Protein AF-A0A0P9UEA9-F1 (afdb_monomer_lite)

pLDDT: mean 92.56, std 10.25, range [35.28, 98.75]

Sequence (268 aa):
LQTFPKKALEAALAGLTVANRLIPEGVNGHIEWTHLENRPFLRALQSAVLAYVRLRRHKDVVKLIDKMLAYNPNDNQGVRYLLGSEALRAGDKVRAQEVFNDYANDYPPYYYELALTHIISGEWISAATALRQGFCANGYIAETLCGNLLPQPLAIWHGCNFAEPDLADDYIKMYGDLWLRHADGLAFVHWLFNHSRVMVERAAVIECGEKLLWEQDVDARQRILNQRHTLLDSIDNRLSSEIIGKRKNRQGSEDYPWVLMQERVTLC

Radius of gyration: 21.41 Å; chains: 1; bounding box: 62×33×54 Å

Secondary structure (DSSP, 8-state):
---HHHHHHHHHHHHHHHHHTTS-TT--S---TTSGGGHHHHHHHHHHHHHHHHTT-HHHHHHHHHHHHHH-TT-TT-THHHHHHHHHHHT-HHHHHHHHHHHTTT-THHHHHHHHHHHHTT-HHHHHHHHHHHHHH-HHHHHHHTT-SSPPPPSS--SSGGGSHHHHHHHHHHHHHHHHT-HHHHHHHHHHHT-HHHHHHHHHHHHHHHHHHH---HHHHHHHHHHHHHHHHT--HHHHHHH---EE-TTS-EE-TTHHHHHHHTT-

Organism: NCBI:txid86176

InterPro domains:
  IPR011990 Tetratricopeptide-like helical domain superfamily [G3DSA:1.25.40.10] (6-146)
  IPR011990 Tetratricopeptide-like helical domain superfamily [SSF48452] (44-134)

Foldseek 3Di:
DDDPLNVLLVVLVVQLVVVVVVDDPPPQQAQEPVPVVSVSNLVSLVSNLVSCLVVLVLVVNLVSVVSSCSHYVVPPVPSLLVNLVSCVSVVNPVRSLVSLVVCCVPALVSLQVNLLSCVVVVNQLSSLLSLLLSCLLAVLLLVCLLPVVQDDDDLFANVDPNNGNVVSNVCCVSPVVSVVVPVVSSLSSNCSSPPPVSVVLNVLSRVLRNCLSPDDDPVVNVVSVVSNVVSSVPSDSPVSVVQWAWDQDPVRDTDTPSVVVVVVVVVD

Structure (mmCIF, N/CA/C/O backbone):
data_AF-A0A0P9UEA9-F1
#
_entry.id   AF-A0A0P9UEA9-F1
#
loop_
_atom_site.group_PDB
_atom_site.id
_atom_site.type_symbol
_atom_site.label_atom_id
_atom_site.label_alt_id
_atom_site.label_comp_id
_atom_site.label_asym_id
_atom_site.label_entity_id
_atom_site.label_seq_id
_atom_site.pdbx_PDB_ins_code
_atom_site.Cartn_x
_atom_site.Cartn_y
_atom_site.Cartn_z
_atom_site.occupancy
_atom_site.B_iso_or_equiv
_atom_site.auth_seq_id
_atom_site.auth_comp_id
_atom_site.auth_asym_id
_atom_site.auth_atom_id
_atom_site.pdbx_PDB_model_num
ATOM 1 N N . LEU A 1 1 ? -6.080 15.318 -31.067 1.00 46.81 1 LEU A N 1
ATOM 2 C CA . LEU A 1 1 ? -5.002 15.958 -30.274 1.00 46.81 1 LEU A CA 1
ATOM 3 C C . LEU A 1 1 ? -4.302 14.878 -29.443 1.00 46.81 1 LEU A C 1
ATOM 5 O O . LEU A 1 1 ? -4.963 14.233 -28.638 1.00 46.81 1 LEU A O 1
ATOM 9 N N . GLN A 1 2 ? -3.020 14.585 -29.694 1.00 52.81 2 GLN A N 1
ATOM 10 C CA . GLN A 1 2 ? -2.243 13.649 -28.859 1.00 52.81 2 GLN A CA 1
ATOM 11 C C . GLN A 1 2 ? -2.053 14.250 -27.457 1.00 52.81 2 GLN A C 1
ATOM 13 O O . GLN A 1 2 ? -1.603 15.386 -27.334 1.00 52.81 2 GLN A O 1
ATOM 18 N N . THR A 1 3 ? -2.384 13.492 -26.411 1.00 80.88 3 THR A N 1
ATOM 19 C CA . THR A 1 3 ? -2.146 13.880 -25.014 1.00 80.88 3 THR A CA 1
ATOM 20 C C . THR A 1 3 ? -0.657 13.731 -24.668 1.00 80.88 3 THR A C 1
ATOM 22 O O . THR A 1 3 ? 0.026 12.889 -25.255 1.00 80.88 3 THR A O 1
ATOM 25 N N . PHE A 1 4 ? -0.133 14.515 -23.713 1.00 89.88 4 PHE A N 1
ATOM 26 C CA . PHE A 1 4 ? 1.272 14.420 -23.272 1.00 89.88 4 PHE A CA 1
ATOM 27 C C . PHE A 1 4 ? 1.734 12.980 -22.944 1.00 89.88 4 PHE A C 1
ATOM 29 O O . PHE A 1 4 ? 2.822 12.611 -23.390 1.00 89.88 4 PHE A O 1
ATOM 36 N N . PRO A 1 5 ? 0.920 12.116 -22.293 1.00 93.00 5 PRO A N 1
ATOM 37 C CA . PRO A 1 5 ? 1.292 10.719 -22.056 1.00 93.00 5 PRO A CA 1
ATOM 38 C C . PRO A 1 5 ? 1.515 9.892 -23.329 1.00 93.00 5 PRO A C 1
ATOM 40 O O . PRO A 1 5 ? 2.382 9.025 -23.338 1.00 93.00 5 PRO A O 1
ATOM 43 N N . LYS A 1 6 ? 0.783 10.160 -24.423 1.00 95.06 6 LYS A N 1
ATOM 44 C CA . LYS A 1 6 ? 0.989 9.443 -25.696 1.00 95.06 6 LYS A CA 1
ATOM 45 C C . LYS A 1 6 ? 2.346 9.776 -26.309 1.00 95.06 6 LYS A C 1
ATOM 47 O O . LYS A 1 6 ? 3.063 8.867 -26.702 1.00 95.06 6 LYS A O 1
ATOM 52 N N . LYS A 1 7 ? 2.725 11.058 -26.316 1.00 94.88 7 LYS A N 1
ATOM 53 C CA . LYS A 1 7 ? 4.040 11.494 -26.815 1.00 94.88 7 LYS A CA 1
ATOM 54 C C . LYS A 1 7 ? 5.185 10.945 -25.964 1.00 94.88 7 LYS A C 1
ATOM 56 O O . LYS A 1 7 ? 6.186 10.494 -26.510 1.00 94.88 7 LYS A O 1
ATOM 61 N N . ALA A 1 8 ? 5.020 10.949 -24.639 1.00 95.25 8 ALA A N 1
ATOM 62 C CA . ALA A 1 8 ? 5.992 10.353 -23.724 1.00 95.25 8 ALA A CA 1
ATOM 63 C C . ALA A 1 8 ? 6.167 8.850 -23.994 1.00 95.25 8 ALA A C 1
ATOM 65 O O . ALA A 1 8 ? 7.296 8.368 -24.067 1.00 95.25 8 ALA A O 1
ATOM 66 N N . LEU A 1 9 ? 5.061 8.128 -24.213 1.00 97.00 9 LEU A N 1
ATOM 67 C CA . LEU A 1 9 ? 5.100 6.714 -24.571 1.00 97.00 9 LEU A CA 1
ATOM 68 C C . LEU A 1 9 ? 5.801 6.485 -25.917 1.00 97.00 9 LEU A C 1
ATOM 70 O O . LEU A 1 9 ? 6.672 5.627 -26.001 1.00 97.00 9 LEU A O 1
ATOM 74 N N . GLU A 1 10 ? 5.456 7.248 -26.955 1.00 96.50 10 GLU A N 1
ATOM 75 C CA . GLU A 1 10 ? 6.076 7.143 -28.285 1.00 96.50 10 GLU A CA 1
ATOM 76 C C . GLU A 1 10 ? 7.597 7.361 -28.217 1.00 96.50 10 GLU A C 1
ATOM 78 O O . GLU A 1 10 ? 8.358 6.547 -28.743 1.00 96.50 10 GLU A O 1
ATOM 83 N N . ALA A 1 11 ? 8.049 8.396 -27.502 1.00 95.88 11 ALA A N 1
ATOM 84 C CA . ALA A 1 11 ? 9.472 8.671 -27.307 1.00 95.88 11 ALA A CA 1
ATOM 85 C C . ALA A 1 11 ? 10.184 7.550 -26.528 1.00 95.88 11 ALA A C 1
ATOM 87 O O . ALA A 1 11 ? 11.258 7.099 -26.934 1.00 95.88 11 ALA A O 1
ATOM 88 N N . ALA A 1 12 ? 9.574 7.057 -25.443 1.00 96.50 12 ALA A N 1
ATOM 89 C CA . ALA A 1 12 ? 10.125 5.958 -24.655 1.00 96.50 12 ALA A CA 1
ATOM 90 C C . ALA A 1 12 ? 10.246 4.671 -25.489 1.00 96.50 12 ALA A C 1
ATOM 92 O O . ALA A 1 12 ? 11.298 4.033 -25.492 1.00 96.50 12 ALA A O 1
ATOM 93 N N . LEU A 1 13 ? 9.209 4.314 -26.255 1.00 96.19 13 LEU A N 1
ATOM 94 C C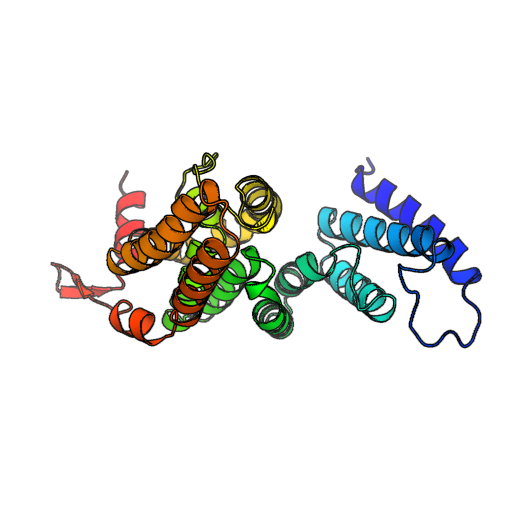A . LEU A 1 13 ? 9.215 3.133 -27.123 1.00 96.19 13 LEU A CA 1
ATOM 95 C C . LEU A 1 13 ? 10.229 3.251 -28.271 1.00 96.19 13 LEU A C 1
ATOM 97 O O . LEU A 1 13 ? 10.865 2.253 -28.618 1.00 96.19 13 LEU A O 1
ATOM 101 N N . ALA A 1 14 ? 10.429 4.446 -28.832 1.00 95.31 14 ALA A N 1
ATOM 102 C CA . ALA A 1 14 ? 11.471 4.683 -29.830 1.00 95.31 14 ALA A CA 1
ATOM 103 C C . ALA A 1 14 ? 12.874 4.442 -29.242 1.00 95.31 14 ALA A C 1
ATOM 105 O O . ALA A 1 14 ? 13.662 3.693 -29.823 1.00 95.31 14 ALA A O 1
ATOM 106 N N . GLY A 1 15 ? 13.155 4.987 -28.052 1.00 94.19 15 GLY A N 1
ATOM 107 C CA . GLY A 1 15 ? 14.414 4.748 -27.339 1.00 94.19 15 GLY A CA 1
ATOM 108 C C . GLY A 1 15 ? 14.630 3.271 -26.999 1.00 94.19 15 GLY A C 1
ATOM 109 O O . GLY A 1 15 ? 15.698 2.720 -27.261 1.00 94.19 15 GLY A O 1
ATOM 110 N N . LEU A 1 16 ? 13.587 2.593 -26.509 1.00 93.75 16 LEU A N 1
ATOM 111 C CA . LEU A 1 16 ? 13.623 1.155 -26.237 1.00 93.75 16 LEU A CA 1
ATOM 112 C C . LEU A 1 16 ? 13.862 0.332 -27.503 1.00 93.75 16 LEU A C 1
ATOM 114 O O . LEU A 1 16 ? 14.557 -0.675 -27.447 1.00 93.75 16 LEU A O 1
ATOM 118 N N . THR A 1 17 ? 13.317 0.739 -28.648 1.00 93.44 17 THR A N 1
ATOM 119 C CA . THR A 1 17 ? 13.545 0.043 -29.923 1.00 93.44 17 THR A CA 1
ATOM 120 C C . THR A 1 17 ? 15.016 0.084 -30.321 1.00 93.44 17 THR A C 1
ATOM 122 O O . THR A 1 17 ? 15.556 -0.935 -30.746 1.00 93.44 17 THR A O 1
ATOM 125 N N . VAL A 1 18 ? 15.678 1.233 -30.157 1.00 92.19 18 VAL A N 1
ATOM 126 C CA . VAL A 1 18 ? 17.120 1.361 -30.415 1.00 92.19 18 VAL A CA 1
ATOM 127 C C . VAL A 1 18 ? 17.916 0.534 -29.407 1.00 92.19 18 VAL A C 1
ATOM 129 O O . VAL A 1 18 ? 18.741 -0.278 -29.811 1.00 92.19 18 VAL A O 1
ATOM 132 N N . ALA A 1 19 ? 17.625 0.676 -28.114 1.00 89.75 19 ALA A N 1
ATOM 133 C CA . ALA A 1 19 ? 18.362 -0.006 -27.055 1.00 89.75 19 ALA A CA 1
ATOM 134 C C . ALA A 1 19 ? 18.212 -1.537 -27.099 1.00 89.75 19 ALA A C 1
ATOM 136 O O . ALA A 1 19 ? 19.197 -2.243 -26.921 1.00 89.75 19 ALA A O 1
ATOM 137 N N . ASN A 1 20 ? 17.023 -2.069 -27.412 1.00 87.12 20 ASN A N 1
ATOM 138 C CA . ASN A 1 20 ? 16.812 -3.518 -27.526 1.00 87.12 20 ASN A CA 1
ATOM 139 C C . ASN A 1 20 ? 17.670 -4.155 -28.635 1.00 87.12 20 ASN A C 1
ATOM 141 O O . ASN A 1 20 ? 18.010 -5.324 -28.520 1.00 87.12 20 ASN A O 1
ATOM 145 N N . ARG A 1 21 ? 18.043 -3.407 -29.687 1.00 88.25 21 ARG A N 1
ATOM 146 C CA . ARG A 1 21 ? 18.957 -3.898 -30.740 1.00 88.25 21 ARG A CA 1
ATOM 147 C C . ARG A 1 21 ? 20.404 -4.023 -30.265 1.00 88.25 21 ARG A C 1
ATOM 149 O O . ARG A 1 21 ? 21.198 -4.668 -30.935 1.00 88.25 21 ARG A O 1
ATOM 156 N N . LEU A 1 22 ? 20.742 -3.369 -29.156 1.00 85.81 22 LEU A N 1
ATOM 157 C CA . LEU A 1 22 ? 22.077 -3.387 -28.566 1.00 85.81 22 LEU A CA 1
ATOM 158 C C . LEU A 1 22 ? 22.226 -4.476 -27.499 1.00 85.81 22 LEU A C 1
ATOM 160 O O . LEU A 1 22 ? 23.342 -4.702 -27.048 1.00 85.81 22 LEU A O 1
ATOM 164 N N . ILE A 1 23 ? 21.135 -5.137 -27.090 1.00 81.94 23 ILE A N 1
ATOM 165 C CA . ILE A 1 23 ? 21.173 -6.247 -26.131 1.00 81.94 23 ILE A CA 1
ATOM 166 C C . ILE A 1 23 ? 21.680 -7.492 -26.878 1.00 81.94 23 ILE A C 1
ATOM 168 O O . ILE A 1 23 ? 20.977 -7.962 -27.776 1.00 81.94 23 ILE A O 1
ATOM 172 N N . PRO A 1 24 ? 22.869 -8.032 -26.547 1.00 77.12 24 PRO A N 1
ATOM 173 C CA . PRO A 1 24 ? 23.403 -9.209 -27.225 1.00 77.12 24 PRO A CA 1
ATOM 174 C C . PRO A 1 24 ? 22.521 -10.447 -27.034 1.00 77.12 24 PRO A C 1
ATOM 176 O O . PRO A 1 24 ? 21.887 -10.625 -25.989 1.00 77.12 24 PRO A O 1
ATOM 179 N N . GLU A 1 25 ? 22.533 -11.347 -28.018 1.00 68.56 25 GLU A N 1
ATOM 180 C CA . GLU A 1 25 ? 21.971 -12.688 -27.850 1.00 68.56 25 GLU A CA 1
ATOM 181 C C . GLU A 1 25 ? 22.713 -13.414 -26.712 1.00 68.56 25 GLU A C 1
ATOM 183 O O . GLU A 1 25 ? 23.942 -13.435 -26.675 1.00 68.56 25 GLU A O 1
ATOM 188 N N . GLY A 1 26 ? 21.972 -13.980 -25.754 1.00 63.88 26 GLY A N 1
ATOM 189 C CA . GLY A 1 26 ? 22.546 -14.705 -24.611 1.00 63.88 26 GLY A CA 1
ATOM 190 C C . GLY A 1 26 ? 22.705 -13.906 -23.311 1.00 63.88 26 GLY A C 1
ATOM 191 O O . GLY A 1 26 ? 23.196 -14.466 -22.331 1.00 63.88 26 GLY A O 1
ATOM 192 N N . VAL A 1 27 ? 22.263 -12.641 -23.238 1.00 66.62 27 VAL A N 1
ATOM 193 C CA . VAL A 1 27 ? 22.103 -11.965 -21.935 1.00 66.62 27 VAL A CA 1
ATOM 194 C C . VAL A 1 27 ? 21.031 -12.698 -21.127 1.00 66.62 27 VAL A C 1
ATOM 196 O O . VAL A 1 27 ? 19.845 -12.664 -21.466 1.00 66.62 27 VAL A O 1
ATOM 199 N N . ASN A 1 28 ? 21.455 -13.354 -20.045 1.00 63.38 28 ASN A N 1
ATOM 200 C CA . ASN A 1 28 ? 20.581 -14.040 -19.096 1.00 63.38 28 ASN A CA 1
ATOM 201 C C . ASN A 1 28 ? 19.770 -13.027 -18.295 1.00 63.38 28 ASN A C 1
ATOM 203 O O . ASN A 1 28 ? 20.130 -12.726 -17.166 1.00 63.38 28 ASN A O 1
ATOM 207 N N . GLY A 1 29 ? 18.703 -12.493 -18.889 1.00 68.88 29 GLY A N 1
ATOM 208 C CA . GLY A 1 29 ? 17.567 -11.869 -18.208 1.00 68.88 29 GLY A CA 1
ATOM 209 C C . GLY A 1 29 ? 17.831 -10.652 -17.319 1.00 68.88 29 GLY A C 1
ATOM 210 O O . GLY A 1 29 ? 16.858 -9.994 -16.994 1.00 68.88 29 GLY A O 1
ATOM 211 N N . HIS A 1 30 ? 19.077 -10.320 -16.972 1.00 86.00 30 HIS A N 1
ATOM 212 C CA . HIS A 1 30 ? 19.469 -9.317 -15.993 1.00 86.00 30 HIS A CA 1
ATOM 213 C C . HIS A 1 30 ? 20.175 -8.152 -16.681 1.00 86.00 30 HIS A C 1
ATOM 215 O O . HIS A 1 30 ? 21.172 -8.311 -17.384 1.00 86.00 30 HIS A O 1
ATOM 221 N N . ILE A 1 31 ? 19.637 -6.962 -16.460 1.00 90.19 31 ILE A N 1
ATOM 222 C CA . ILE A 1 31 ? 20.182 -5.676 -16.877 1.00 90.19 31 ILE A CA 1
ATOM 223 C C . ILE A 1 31 ? 20.149 -4.817 -15.615 1.00 90.19 31 ILE A C 1
ATOM 225 O O . ILE A 1 31 ? 19.185 -4.103 -15.345 1.00 90.19 31 ILE A O 1
ATOM 229 N N . GLU A 1 32 ? 21.180 -4.970 -14.787 1.00 89.25 32 GLU A N 1
ATOM 230 C CA . GLU A 1 32 ? 21.212 -4.378 -13.451 1.00 89.25 32 GLU A CA 1
ATOM 231 C C . GLU A 1 32 ? 21.458 -2.869 -13.491 1.00 89.25 32 GLU A C 1
ATOM 233 O O . GLU A 1 32 ? 22.268 -2.368 -14.276 1.00 89.25 32 GLU A O 1
ATOM 238 N N . TRP A 1 33 ? 20.815 -2.151 -12.573 1.00 93.81 33 TRP A N 1
ATOM 239 C CA . TRP A 1 33 ? 20.931 -0.699 -12.415 1.00 93.81 33 TRP A CA 1
ATOM 240 C C . TRP A 1 33 ? 22.330 -0.189 -12.026 1.00 93.81 33 TRP A C 1
ATOM 242 O O . TRP A 1 33 ? 22.685 0.972 -12.277 1.00 93.81 33 TRP A O 1
ATOM 252 N N . THR A 1 34 ? 23.109 -1.040 -11.360 1.00 92.94 34 THR A N 1
ATOM 253 C CA . THR A 1 34 ? 24.464 -0.754 -10.865 1.00 92.94 34 THR A CA 1
ATOM 254 C C . THR A 1 34 ? 25.415 -0.380 -12.001 1.00 92.94 34 THR A C 1
ATOM 256 O O . THR A 1 34 ? 26.241 0.518 -11.836 1.00 92.94 34 THR A O 1
ATOM 259 N N . HIS A 1 35 ? 25.231 -0.976 -13.180 1.00 91.75 35 HIS A N 1
ATOM 260 C CA . HIS A 1 35 ? 25.971 -0.648 -14.391 1.00 91.75 35 HIS A CA 1
ATOM 261 C C . HIS A 1 35 ? 25.422 0.643 -15.010 1.00 91.75 35 HIS A C 1
ATOM 263 O O . HIS A 1 35 ? 24.281 0.697 -15.470 1.00 91.75 35 HIS A O 1
ATOM 269 N N . LEU A 1 36 ? 26.237 1.702 -15.035 1.00 93.25 36 LEU A N 1
ATOM 270 C CA . LEU A 1 36 ? 25.808 3.035 -15.482 1.00 93.25 36 LEU A CA 1
ATOM 271 C C . LEU A 1 36 ? 25.226 3.034 -16.904 1.00 93.25 36 LEU A C 1
ATOM 273 O O . LEU A 1 36 ? 24.209 3.686 -17.141 1.00 93.25 36 LEU A O 1
ATOM 277 N N . GLU A 1 37 ? 25.805 2.234 -17.800 1.00 90.94 37 GLU A N 1
ATOM 278 C CA . GLU A 1 37 ? 25.379 2.105 -19.200 1.00 90.94 37 GLU A CA 1
ATOM 279 C C . GLU A 1 37 ? 23.979 1.490 -19.365 1.00 90.94 37 GLU A C 1
ATOM 281 O O . GLU A 1 37 ? 23.306 1.719 -20.369 1.00 90.94 37 GLU A O 1
ATOM 286 N N . ASN A 1 38 ? 23.482 0.768 -18.355 1.00 92.12 38 ASN A N 1
ATOM 287 C CA . ASN A 1 38 ? 22.140 0.183 -18.374 1.00 92.12 38 ASN A CA 1
ATOM 288 C C . ASN A 1 38 ? 21.050 1.204 -18.025 1.00 92.12 38 ASN A C 1
ATOM 290 O O . ASN A 1 38 ? 19.877 1.030 -18.375 1.00 92.12 38 ASN A O 1
ATOM 294 N N . ARG A 1 39 ? 21.407 2.283 -17.318 1.00 93.69 39 ARG A N 1
ATOM 295 C CA . ARG A 1 39 ? 20.434 3.231 -16.759 1.00 93.69 39 ARG A CA 1
ATOM 296 C C . ARG A 1 39 ? 19.570 3.914 -17.819 1.00 93.69 39 ARG A C 1
ATOM 298 O O . ARG A 1 39 ? 18.370 4.020 -17.564 1.00 93.69 39 ARG A O 1
ATOM 305 N N . PRO A 1 40 ? 20.081 4.345 -18.992 1.00 94.25 40 PRO A N 1
ATOM 306 C CA . PRO A 1 40 ? 19.235 4.913 -20.040 1.00 94.25 40 PRO A CA 1
ATOM 307 C C . PRO A 1 40 ? 18.129 3.954 -20.500 1.00 94.25 40 PRO A C 1
ATOM 309 O O . PRO A 1 40 ? 16.971 4.358 -20.611 1.00 94.25 40 PRO A O 1
ATOM 312 N N . PHE A 1 41 ? 18.456 2.673 -20.696 1.00 94.12 41 PHE A N 1
ATOM 313 C CA . PHE A 1 41 ? 17.482 1.651 -21.084 1.00 94.12 41 PHE A CA 1
ATOM 314 C C . PHE A 1 41 ? 16.426 1.431 -19.996 1.00 94.12 41 PHE A C 1
ATOM 316 O O . PHE A 1 41 ? 15.225 1.507 -20.264 1.00 94.12 41 PHE A O 1
ATOM 323 N N . LEU A 1 42 ? 16.864 1.232 -18.750 1.00 94.75 42 LEU A N 1
ATOM 324 C CA . LEU A 1 42 ? 15.961 1.034 -17.620 1.00 94.75 42 LEU A CA 1
ATOM 325 C C . LEU A 1 42 ? 15.059 2.261 -17.397 1.00 94.75 42 LEU A C 1
ATOM 327 O O . LEU A 1 42 ? 13.867 2.112 -17.127 1.00 94.75 42 LEU A O 1
ATOM 331 N N . ARG A 1 43 ? 15.583 3.483 -17.545 1.00 95.81 43 ARG A N 1
ATOM 332 C CA . ARG A 1 43 ? 14.797 4.728 -17.459 1.00 95.81 43 ARG A CA 1
ATOM 333 C C . ARG A 1 43 ? 13.784 4.855 -18.592 1.00 95.81 43 ARG A C 1
ATOM 335 O O . ARG A 1 43 ? 12.683 5.351 -18.353 1.00 95.81 43 ARG A O 1
ATOM 342 N N . ALA A 1 44 ? 14.112 4.389 -19.795 1.00 95.81 44 ALA A N 1
ATOM 343 C CA . ALA A 1 44 ? 13.158 4.338 -20.897 1.00 95.81 44 ALA A CA 1
ATOM 344 C C . ALA A 1 44 ? 12.022 3.335 -20.611 1.00 95.81 44 ALA A C 1
ATOM 346 O O . ALA A 1 44 ? 10.861 3.657 -20.863 1.00 95.81 44 ALA A O 1
ATOM 347 N N . LEU A 1 45 ? 12.321 2.177 -19.997 1.00 96.06 45 LEU A N 1
ATOM 348 C CA . LEU A 1 45 ? 11.296 1.234 -19.522 1.00 96.06 45 LEU A CA 1
ATOM 349 C C . LEU A 1 45 ? 10.387 1.889 -18.477 1.00 96.06 45 LEU A C 1
ATOM 351 O O . LEU A 1 45 ? 9.169 1.888 -18.647 1.00 96.06 45 LEU A O 1
ATOM 355 N N . GLN A 1 46 ? 10.968 2.521 -17.454 1.00 97.06 46 GLN A N 1
ATOM 356 C CA . GLN A 1 46 ? 10.215 3.240 -16.420 1.00 97.06 46 GLN A CA 1
ATOM 357 C C . GLN A 1 46 ? 9.327 4.339 -17.023 1.00 97.06 46 GLN A C 1
ATOM 359 O O . GLN A 1 46 ? 8.162 4.476 -16.659 1.00 97.06 46 GLN A O 1
ATOM 364 N N . SER A 1 47 ? 9.848 5.105 -17.985 1.00 96.88 47 SER A N 1
ATOM 365 C CA . SER A 1 47 ? 9.089 6.162 -18.664 1.00 96.88 47 SER A CA 1
ATOM 366 C C . SER A 1 47 ? 7.886 5.595 -19.421 1.00 96.88 47 SER A C 1
ATOM 368 O O . SER A 1 47 ? 6.794 6.160 -19.356 1.00 96.88 47 SER A O 1
ATOM 370 N N . ALA A 1 48 ? 8.055 4.450 -20.091 1.00 97.75 48 ALA A N 1
ATOM 371 C CA . ALA A 1 48 ? 6.956 3.747 -20.743 1.00 97.75 48 ALA A CA 1
ATOM 372 C C . ALA A 1 48 ? 5.933 3.203 -19.726 1.00 97.75 48 ALA A C 1
ATOM 374 O O . ALA A 1 48 ? 4.736 3.368 -19.954 1.00 97.75 48 ALA A O 1
ATOM 375 N N . VAL A 1 49 ? 6.374 2.639 -18.591 1.00 97.69 49 VAL A N 1
ATOM 376 C CA . VAL A 1 49 ? 5.496 2.213 -17.480 1.00 97.69 49 VAL A CA 1
ATOM 377 C C . VAL A 1 49 ? 4.619 3.378 -17.019 1.00 97.69 49 VAL A C 1
ATOM 379 O O . VAL A 1 49 ? 3.394 3.282 -17.065 1.00 97.69 49 VAL A O 1
ATOM 382 N N . LEU A 1 50 ? 5.225 4.512 -16.657 1.00 95.94 50 LEU A N 1
ATOM 383 C CA . LEU A 1 50 ? 4.496 5.687 -16.171 1.00 95.94 50 LEU A CA 1
ATOM 384 C C . LEU A 1 50 ? 3.532 6.247 -17.227 1.00 95.94 50 LEU A C 1
ATOM 386 O O . LEU A 1 50 ? 2.409 6.643 -16.904 1.00 95.94 50 LEU A O 1
ATOM 390 N N . ALA A 1 51 ? 3.933 6.253 -18.500 1.00 96.69 51 ALA A N 1
ATOM 391 C CA . ALA A 1 51 ? 3.058 6.678 -19.584 1.00 96.69 51 ALA A CA 1
ATOM 392 C C . ALA A 1 51 ? 1.859 5.729 -19.759 1.00 96.69 51 ALA A C 1
ATOM 394 O O . ALA A 1 51 ? 0.730 6.198 -19.921 1.00 96.69 51 ALA A O 1
ATOM 395 N N . TYR A 1 52 ? 2.067 4.412 -19.666 1.00 97.31 52 TYR A N 1
ATOM 396 C CA . TYR A 1 52 ? 0.985 3.429 -19.709 1.00 97.31 52 TYR A CA 1
ATOM 397 C C . TYR A 1 52 ? 0.018 3.557 -18.527 1.00 97.31 52 TYR A C 1
ATOM 399 O O . TYR A 1 52 ? -1.195 3.507 -18.754 1.00 97.31 52 TYR A O 1
ATOM 407 N N . VAL A 1 53 ? 0.522 3.814 -17.313 1.00 94.81 53 VAL A N 1
ATOM 408 C CA . VAL A 1 53 ? -0.301 4.103 -16.121 1.00 94.81 53 VAL A CA 1
ATOM 409 C C . VAL A 1 53 ? -1.223 5.292 -16.393 1.00 94.81 53 VAL A C 1
ATOM 411 O O . VAL A 1 53 ? -2.442 5.197 -16.246 1.00 94.81 53 VAL A O 1
ATOM 414 N N . ARG A 1 54 ? -0.673 6.408 -16.893 1.00 93.31 54 ARG A N 1
ATOM 415 C CA . ARG A 1 54 ? -1.456 7.616 -17.220 1.00 93.31 54 ARG A CA 1
ATOM 416 C C . ARG A 1 54 ? -2.462 7.397 -18.352 1.00 93.31 54 ARG A C 1
ATOM 418 O O . ARG A 1 54 ? -3.485 8.076 -18.396 1.00 93.31 54 ARG A O 1
ATOM 425 N N . LEU A 1 55 ? -2.188 6.455 -19.253 1.00 94.94 55 LEU A N 1
ATOM 426 C CA . LEU A 1 55 ? -3.096 6.041 -20.325 1.00 94.94 55 LEU A CA 1
ATOM 427 C C . LEU A 1 55 ? -4.097 4.957 -19.893 1.00 94.94 55 LEU A C 1
ATOM 429 O O . LEU A 1 55 ? -4.892 4.529 -20.729 1.00 94.94 55 LEU A O 1
ATOM 433 N N . ARG A 1 56 ? -4.072 4.518 -18.624 1.00 94.12 56 ARG A N 1
ATOM 434 C CA . ARG A 1 56 ? -4.921 3.447 -18.070 1.00 94.12 56 ARG A CA 1
ATOM 435 C C . ARG A 1 56 ? -4.816 2.126 -18.842 1.00 94.12 56 ARG A C 1
ATOM 437 O O . ARG A 1 56 ? -5.771 1.359 -18.944 1.00 94.12 56 ARG A O 1
ATOM 444 N N . ARG A 1 57 ? -3.636 1.842 -19.401 1.00 96.94 57 ARG A N 1
ATOM 445 C CA . ARG A 1 57 ? -3.337 0.586 -20.107 1.00 96.94 57 ARG A CA 1
ATOM 446 C C . ARG A 1 57 ? -2.810 -0.466 -19.127 1.00 96.94 57 ARG A C 1
ATOM 448 O O . ARG A 1 57 ? -1.703 -0.967 -19.278 1.00 96.94 57 ARG A O 1
ATOM 455 N N . HIS A 1 58 ? -3.615 -0.791 -18.118 1.00 96.31 58 HIS A N 1
ATOM 456 C CA . HIS A 1 58 ? -3.206 -1.548 -16.925 1.00 96.31 58 HIS A CA 1
ATOM 457 C C . HIS A 1 58 ? -2.532 -2.898 -17.233 1.00 96.31 58 HIS A C 1
ATOM 459 O O . HIS A 1 58 ? -1.472 -3.206 -16.698 1.00 96.31 58 HIS A O 1
ATOM 465 N N . LYS A 1 59 ? -3.073 -3.676 -18.183 1.00 97.88 59 LYS A N 1
ATOM 466 C CA . LYS A 1 59 ? -2.467 -4.955 -18.608 1.00 97.88 59 LYS A CA 1
ATOM 467 C C . LYS A 1 59 ? -1.069 -4.784 -19.217 1.00 97.88 59 LYS A C 1
ATOM 469 O O . LYS A 1 59 ? -0.194 -5.616 -18.991 1.00 97.88 59 LYS A O 1
ATOM 474 N N . ASP A 1 60 ? -0.857 -3.709 -19.977 1.00 97.75 60 ASP A N 1
ATOM 475 C CA . ASP A 1 60 ? 0.453 -3.400 -20.556 1.00 97.75 60 ASP A CA 1
ATOM 476 C C . ASP A 1 60 ? 1.438 -2.927 -19.482 1.00 97.75 60 ASP A C 1
ATOM 478 O O . ASP A 1 60 ? 2.618 -3.271 -19.553 1.00 97.75 60 ASP A O 1
ATOM 482 N N . VAL A 1 61 ? 0.953 -2.188 -18.473 1.00 97.81 61 VAL A N 1
ATOM 483 C CA . VAL A 1 61 ? 1.756 -1.780 -17.312 1.00 97.81 61 VAL A CA 1
ATOM 484 C C . VAL A 1 61 ? 2.295 -3.003 -16.581 1.00 97.81 61 VAL A C 1
ATOM 486 O O . VAL A 1 61 ? 3.509 -3.124 -16.451 1.00 97.81 61 VAL A O 1
ATOM 489 N N . VAL A 1 62 ? 1.420 -3.928 -16.173 1.00 98.19 62 VAL A N 1
ATOM 490 C CA . VAL A 1 62 ? 1.805 -5.150 -15.443 1.00 98.19 62 VAL A CA 1
ATOM 491 C C . VAL A 1 62 ? 2.864 -5.932 -16.221 1.00 98.19 62 VAL A C 1
ATOM 493 O O . VAL A 1 62 ? 3.940 -6.207 -15.699 1.00 98.19 62 VAL A O 1
ATOM 496 N N . LYS A 1 63 ? 2.619 -6.191 -17.514 1.00 96.94 63 LYS A N 1
ATOM 497 C CA . LYS A 1 63 ? 3.572 -6.908 -18.374 1.00 96.94 63 LYS A CA 1
ATOM 498 C C . LYS A 1 63 ? 4.935 -6.212 -18.456 1.00 96.94 63 LYS A C 1
ATOM 500 O O . LYS A 1 63 ? 5.969 -6.878 -18.521 1.00 96.94 63 LYS A O 1
ATOM 505 N N . LEU A 1 64 ? 4.951 -4.880 -18.522 1.00 96.50 64 LEU A N 1
ATOM 506 C CA . LEU A 1 64 ? 6.193 -4.123 -18.638 1.00 96.50 64 LEU A CA 1
ATOM 507 C C . LEU A 1 64 ? 6.951 -4.050 -17.307 1.00 96.50 64 LEU A C 1
ATOM 509 O O . LEU A 1 64 ? 8.176 -4.153 -17.325 1.00 96.50 64 LEU A O 1
ATOM 513 N N . ILE A 1 65 ? 6.241 -3.924 -16.181 1.00 97.56 65 ILE A N 1
ATOM 514 C CA . ILE A 1 65 ? 6.831 -4.002 -14.840 1.00 97.56 65 ILE A CA 1
ATOM 515 C C . ILE A 1 65 ? 7.475 -5.375 -14.637 1.00 97.56 65 ILE A C 1
ATOM 517 O O . ILE A 1 65 ? 8.631 -5.428 -14.239 1.00 97.56 65 ILE A O 1
ATOM 521 N N . ASP A 1 66 ? 6.806 -6.467 -15.009 1.00 95.19 66 ASP A N 1
ATOM 522 C CA . ASP A 1 66 ? 7.367 -7.822 -14.896 1.00 95.19 66 ASP A CA 1
ATOM 523 C C . ASP A 1 66 ? 8.674 -7.978 -15.652 1.00 95.19 66 ASP A C 1
ATOM 525 O O . ASP A 1 66 ? 9.667 -8.478 -15.125 1.00 95.19 66 ASP A O 1
ATOM 529 N N . LYS A 1 67 ? 8.690 -7.492 -16.896 1.00 92.81 67 LYS A N 1
ATOM 530 C CA . LYS A 1 67 ? 9.898 -7.491 -17.716 1.00 92.81 67 LYS A CA 1
ATOM 531 C C . LYS A 1 67 ? 11.013 -6.688 -17.044 1.00 92.81 67 LYS A C 1
ATOM 533 O O . LYS A 1 67 ? 12.171 -7.089 -17.066 1.00 92.81 67 LYS A O 1
ATOM 538 N N . MET A 1 68 ? 10.663 -5.546 -16.465 1.00 94.19 68 MET A N 1
ATOM 539 C CA . MET A 1 68 ? 11.605 -4.656 -15.805 1.00 94.19 68 MET A CA 1
ATOM 540 C C . MET A 1 68 ? 12.146 -5.241 -14.492 1.00 94.19 68 MET A C 1
ATOM 542 O O . MET A 1 68 ? 13.336 -5.092 -14.232 1.00 94.19 68 MET A O 1
ATOM 546 N N . LEU A 1 69 ? 11.324 -5.953 -13.717 1.00 94.25 69 LEU A N 1
ATOM 547 C CA . LEU A 1 69 ? 11.737 -6.662 -12.502 1.00 94.25 69 LEU A CA 1
ATOM 548 C C . LEU A 1 69 ? 12.576 -7.907 -12.813 1.00 94.25 69 LEU A C 1
ATOM 550 O O . LEU A 1 69 ? 13.489 -8.215 -12.056 1.00 94.25 69 LEU A O 1
ATOM 554 N N . ALA A 1 70 ? 12.337 -8.583 -13.941 1.00 92.62 70 ALA A N 1
ATOM 555 C CA . ALA A 1 70 ? 13.232 -9.638 -14.417 1.00 92.62 70 ALA A CA 1
ATOM 556 C C . ALA A 1 70 ? 14.630 -9.074 -14.738 1.00 92.62 70 ALA A C 1
ATOM 558 O O . ALA A 1 70 ? 15.636 -9.624 -14.291 1.00 92.62 70 ALA A O 1
ATOM 559 N N . TYR A 1 71 ? 14.685 -7.927 -15.430 1.00 92.19 71 TYR A N 1
ATOM 560 C CA . TYR A 1 71 ? 15.936 -7.222 -15.720 1.00 92.19 71 TYR A CA 1
ATOM 561 C C . TYR A 1 71 ? 16.642 -6.701 -14.471 1.00 92.19 71 TYR A C 1
ATOM 563 O O . TYR A 1 71 ? 17.844 -6.907 -14.319 1.00 92.19 71 TYR A O 1
ATOM 571 N N . ASN A 1 72 ? 15.918 -6.028 -13.584 1.00 93.62 72 ASN A N 1
ATOM 572 C CA . ASN A 1 72 ? 16.479 -5.395 -12.401 1.00 93.62 72 ASN A CA 1
ATOM 573 C C . ASN A 1 72 ? 15.687 -5.799 -11.145 1.00 93.62 72 ASN A C 1
ATOM 575 O O . ASN A 1 72 ? 14.856 -5.017 -10.674 1.00 93.62 72 ASN A O 1
ATOM 579 N N . PRO A 1 73 ? 15.949 -6.992 -10.572 1.00 92.88 73 PRO A N 1
ATOM 580 C CA . PRO A 1 73 ? 15.200 -7.505 -9.422 1.00 92.88 73 PRO A CA 1
ATOM 581 C C . PRO A 1 73 ? 15.269 -6.619 -8.175 1.00 92.88 73 PRO A C 1
ATOM 583 O O . PRO A 1 73 ? 14.336 -6.623 -7.378 1.00 92.88 73 PRO A O 1
ATOM 586 N N . ASN A 1 74 ? 16.335 -5.825 -8.025 1.00 93.12 74 ASN A N 1
ATOM 587 C CA . ASN A 1 74 ? 16.491 -4.861 -6.928 1.00 93.12 74 ASN A CA 1
ATOM 588 C C . ASN A 1 74 ? 15.573 -3.635 -7.055 1.00 93.12 74 ASN A C 1
ATOM 590 O O . ASN A 1 74 ? 15.515 -2.829 -6.132 1.00 93.12 74 ASN A O 1
ATOM 594 N N . ASP A 1 75 ? 14.890 -3.471 -8.192 1.00 94.44 75 ASP A N 1
ATOM 595 C CA . ASP A 1 75 ? 13.924 -2.408 -8.467 1.00 94.44 75 ASP A CA 1
ATOM 596 C C . ASP A 1 75 ? 14.356 -1.011 -7.989 1.00 94.44 75 ASP A C 1
ATOM 598 O O . ASP A 1 75 ? 13.627 -0.279 -7.324 1.00 94.44 75 ASP A O 1
ATOM 602 N N . ASN A 1 76 ? 15.558 -0.590 -8.378 1.00 95.12 76 ASN A N 1
ATOM 603 C CA . ASN A 1 76 ? 16.097 0.730 -8.021 1.00 95.12 76 ASN A CA 1
ATOM 604 C C . ASN A 1 76 ? 15.254 1.915 -8.532 1.00 95.12 76 ASN A C 1
ATOM 606 O O . ASN A 1 76 ? 15.583 3.072 -8.280 1.00 95.12 76 ASN A O 1
ATOM 610 N N . GLN A 1 77 ? 14.212 1.638 -9.309 1.00 94.00 77 GLN A N 1
ATOM 611 C CA . GLN A 1 77 ? 13.325 2.613 -9.928 1.00 94.00 77 GLN A CA 1
ATOM 612 C C . GLN A 1 77 ? 11.936 2.617 -9.281 1.00 94.00 77 GLN A C 1
ATOM 614 O O . GLN A 1 77 ? 11.130 3.483 -9.622 1.00 94.00 77 GLN A O 1
ATOM 619 N N . GLY A 1 78 ? 11.674 1.687 -8.357 1.00 93.75 78 GLY A N 1
ATOM 620 C CA . GLY A 1 78 ? 10.459 1.613 -7.554 1.00 93.75 78 GLY A CA 1
ATOM 621 C C . GLY A 1 78 ? 9.202 1.250 -8.340 1.00 93.75 78 GLY A C 1
ATOM 622 O O . GLY A 1 78 ? 8.110 1.654 -7.944 1.00 93.75 78 GLY A O 1
ATOM 623 N N . VAL A 1 79 ? 9.310 0.539 -9.470 1.00 95.81 79 VAL A N 1
ATOM 624 C CA . VAL A 1 79 ? 8.122 0.178 -10.267 1.00 95.81 79 VAL A CA 1
ATOM 625 C C . VAL A 1 79 ? 7.250 -0.884 -9.593 1.00 95.81 79 VAL A C 1
ATOM 627 O O . VAL A 1 79 ? 6.065 -0.989 -9.906 1.00 95.81 79 VAL A O 1
ATOM 630 N N . ARG A 1 80 ? 7.787 -1.628 -8.624 1.00 95.50 80 ARG A N 1
ATOM 631 C CA . ARG A 1 80 ? 7.062 -2.623 -7.826 1.00 95.50 80 ARG A CA 1
ATOM 632 C C . ARG A 1 80 ? 5.920 -2.016 -7.017 1.00 95.50 80 ARG A C 1
ATOM 634 O O . ARG A 1 80 ? 4.901 -2.677 -6.839 1.00 95.50 80 ARG A O 1
ATOM 641 N N . TYR A 1 81 ? 6.037 -0.750 -6.616 1.00 94.62 81 TYR A N 1
ATOM 642 C CA . TYR A 1 81 ? 4.984 -0.009 -5.906 1.00 94.62 81 TYR A CA 1
ATOM 643 C C . TYR A 1 81 ? 3.819 0.436 -6.804 1.00 94.62 81 TYR A C 1
ATOM 645 O O . TYR A 1 81 ? 2.843 1.002 -6.326 1.00 94.62 81 TYR A O 1
ATOM 653 N N . LEU A 1 82 ? 3.897 0.164 -8.110 1.00 95.62 82 LEU A N 1
ATOM 654 C CA . LEU A 1 82 ? 2.780 0.322 -9.044 1.00 95.62 82 LEU A CA 1
ATOM 655 C C . LEU A 1 82 ? 2.123 -1.023 -9.384 1.00 95.62 82 LEU A C 1
ATOM 657 O O . LEU A 1 82 ? 0.994 -1.051 -9.868 1.00 95.62 82 LEU A O 1
ATOM 661 N N . LEU A 1 83 ? 2.824 -2.143 -9.175 1.00 97.25 83 LEU A N 1
ATOM 662 C CA . LEU A 1 83 ? 2.430 -3.4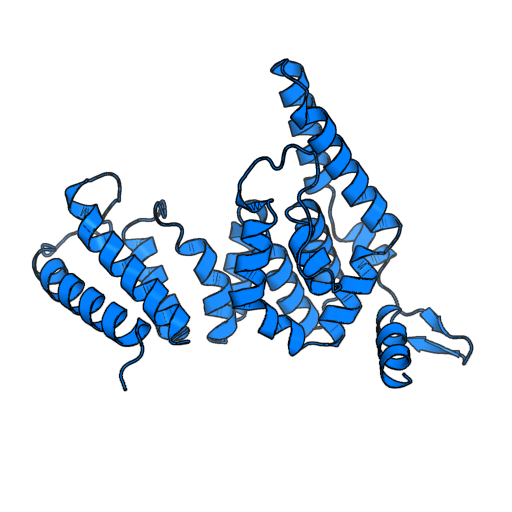48 -9.702 1.00 97.25 83 LEU A CA 1
ATOM 663 C C . LEU A 1 83 ? 1.097 -3.941 -9.138 1.00 97.25 83 LEU A C 1
ATOM 665 O O . LEU A 1 83 ? 0.251 -4.387 -9.910 1.00 97.25 83 LEU A O 1
ATOM 669 N N . GLY A 1 84 ? 0.908 -3.865 -7.819 1.00 96.19 84 GLY A N 1
ATOM 670 C CA . GLY A 1 84 ? -0.270 -4.424 -7.155 1.00 96.19 84 GLY A CA 1
ATOM 671 C C . GLY A 1 84 ? -1.532 -3.687 -7.585 1.00 96.19 84 GLY A C 1
ATOM 672 O O . GLY A 1 84 ? -2.497 -4.295 -8.051 1.00 96.19 84 GLY A O 1
ATOM 673 N N . SER A 1 85 ? -1.475 -2.359 -7.556 1.00 95.06 85 SER A N 1
ATOM 674 C CA . SER A 1 85 ? -2.593 -1.511 -7.948 1.00 95.06 85 SER A CA 1
ATOM 675 C C . SER A 1 85 ? -2.938 -1.633 -9.435 1.00 95.06 85 SER A C 1
ATOM 677 O O . SER A 1 85 ? -4.107 -1.628 -9.830 1.00 95.06 85 SER A O 1
ATOM 679 N N . GLU A 1 86 ? -1.931 -1.769 -10.300 1.00 96.69 86 GLU A N 1
ATOM 680 C CA . GLU A 1 86 ? -2.136 -1.976 -11.736 1.00 96.69 86 GLU A CA 1
ATOM 681 C C . GLU A 1 86 ? -2.652 -3.385 -12.050 1.00 96.69 86 GLU A C 1
ATOM 683 O O . GLU A 1 86 ? -3.514 -3.525 -12.919 1.00 96.69 86 GLU A O 1
ATOM 688 N N . ALA A 1 87 ? -2.218 -4.413 -11.314 1.00 97.12 87 ALA A N 1
ATOM 689 C CA . ALA A 1 87 ? -2.769 -5.765 -11.404 1.00 97.12 87 ALA A CA 1
ATOM 690 C C . ALA A 1 87 ? -4.249 -5.791 -10.994 1.00 97.12 87 ALA A C 1
ATOM 692 O O . ALA A 1 87 ? -5.085 -6.311 -11.743 1.00 97.12 87 ALA A O 1
ATOM 693 N N . LEU A 1 88 ? -4.602 -5.123 -9.888 1.00 94.38 88 LEU A N 1
ATOM 694 C CA . LEU A 1 88 ? -5.987 -4.998 -9.435 1.00 94.38 88 LEU A CA 1
ATOM 695 C C . LEU A 1 88 ? -6.858 -4.340 -10.515 1.00 94.38 88 LEU A C 1
ATOM 697 O O . LEU A 1 88 ? -7.918 -4.861 -10.871 1.00 94.38 88 LEU A O 1
ATOM 701 N N . ARG A 1 89 ? -6.386 -3.235 -11.107 1.00 93.25 89 ARG A N 1
ATOM 702 C CA . ARG A 1 89 ? -7.089 -2.527 -12.194 1.00 93.25 89 ARG A CA 1
ATOM 703 C C . ARG A 1 89 ? -7.106 -3.273 -13.526 1.00 93.25 89 ARG A C 1
ATOM 705 O O . ARG A 1 89 ? -7.998 -3.041 -14.342 1.00 93.25 89 ARG A O 1
ATOM 712 N N . ALA A 1 90 ? -6.157 -4.175 -13.754 1.00 95.44 90 ALA A N 1
ATOM 713 C CA . ALA A 1 90 ? -6.176 -5.103 -14.879 1.00 95.44 90 ALA A CA 1
ATOM 714 C C . ALA A 1 90 ? -7.190 -6.251 -14.691 1.00 95.44 90 ALA A C 1
ATOM 716 O O . ALA A 1 90 ? -7.462 -6.974 -15.656 1.00 95.44 90 ALA A O 1
ATOM 717 N N . GLY A 1 91 ? -7.765 -6.387 -13.488 1.00 93.69 91 GLY A N 1
ATOM 718 C CA . GLY A 1 91 ? -8.711 -7.434 -13.103 1.00 93.69 91 GLY A CA 1
ATOM 719 C C . GLY A 1 91 ? -8.054 -8.687 -12.518 1.00 93.69 91 GLY A C 1
ATOM 720 O O . GLY A 1 91 ? -8.759 -9.650 -12.222 1.00 93.69 91 GLY A O 1
ATOM 721 N N . ASP A 1 92 ? -6.732 -8.686 -12.338 1.00 95.50 92 ASP A N 1
ATOM 722 C CA . ASP A 1 92 ? -5.974 -9.808 -11.785 1.00 95.50 92 ASP A CA 1
ATOM 723 C C . ASP A 1 92 ? -5.884 -9.687 -10.259 1.00 95.50 92 ASP A C 1
ATOM 725 O O . ASP A 1 92 ? -4.892 -9.231 -9.687 1.00 95.50 92 ASP A O 1
ATOM 729 N N . LYS A 1 93 ? -6.992 -10.033 -9.596 1.00 93.81 93 LYS A N 1
ATOM 730 C CA . LYS A 1 93 ? -7.143 -9.877 -8.143 1.00 93.81 93 LYS A CA 1
ATOM 731 C C . LYS A 1 93 ? -6.175 -10.750 -7.348 1.00 93.81 93 LYS A C 1
ATOM 733 O O . LYS A 1 93 ? -5.678 -10.295 -6.326 1.00 93.81 93 LYS A O 1
ATOM 738 N N . VAL A 1 94 ? -5.918 -11.973 -7.818 1.00 94.38 94 VAL A N 1
ATOM 739 C CA . VAL A 1 94 ? -5.022 -12.928 -7.143 1.00 94.38 94 VAL A CA 1
ATOM 740 C C . VAL A 1 94 ? -3.620 -12.347 -7.100 1.00 94.38 94 VAL A C 1
ATOM 742 O O . VAL A 1 94 ? -3.055 -12.163 -6.026 1.00 94.38 94 VAL A O 1
ATOM 745 N N . ARG A 1 95 ? -3.115 -11.934 -8.264 1.00 95.75 95 ARG A N 1
ATOM 746 C CA . ARG A 1 95 ? -1.801 -11.319 -8.363 1.00 95.75 95 ARG A CA 1
ATOM 747 C C . ARG A 1 95 ? -1.689 -10.026 -7.563 1.00 95.75 95 ARG A C 1
ATOM 749 O O . ARG A 1 95 ? -0.658 -9.767 -6.951 1.00 95.75 95 ARG A O 1
ATOM 756 N N . ALA A 1 96 ? -2.729 -9.195 -7.582 1.00 96.75 96 ALA A N 1
ATOM 757 C CA . ALA A 1 96 ? -2.744 -7.975 -6.787 1.00 96.75 96 ALA A CA 1
ATOM 758 C C . ALA A 1 96 ? -2.590 -8.284 -5.292 1.00 96.75 96 ALA A C 1
ATOM 760 O O . ALA A 1 96 ? -1.745 -7.683 -4.637 1.00 96.75 96 ALA A O 1
ATOM 761 N N . GLN A 1 97 ? -3.350 -9.256 -4.775 1.00 96.06 97 GLN A N 1
ATOM 762 C CA . GLN A 1 97 ? -3.266 -9.676 -3.376 1.00 96.06 97 GLN A CA 1
ATOM 763 C C . GLN A 1 97 ? -1.893 -10.249 -3.012 1.00 96.06 97 GLN A C 1
ATOM 765 O O . GLN A 1 97 ? -1.374 -9.897 -1.958 1.00 96.06 97 GLN A O 1
ATOM 770 N N . GLU A 1 98 ? -1.284 -11.072 -3.871 1.00 96.19 98 GLU A N 1
ATOM 771 C CA . GLU A 1 98 ? 0.092 -11.560 -3.675 1.00 96.19 98 GLU A CA 1
ATOM 772 C C . GLU A 1 98 ? 1.068 -10.388 -3.510 1.00 96.19 98 GLU A C 1
ATOM 774 O O . GLU A 1 98 ? 1.773 -10.296 -2.510 1.00 96.19 98 GLU A O 1
ATOM 779 N N . VAL A 1 99 ? 1.028 -9.422 -4.433 1.00 97.62 99 VAL A N 1
ATOM 780 C CA . VAL A 1 99 ? 1.899 -8.239 -4.393 1.00 97.62 99 VAL A CA 1
ATOM 781 C C . VAL A 1 99 ? 1.632 -7.379 -3.155 1.00 97.62 99 VAL A C 1
ATOM 783 O O . VAL A 1 99 ? 2.573 -6.871 -2.547 1.00 97.62 99 VAL A O 1
ATOM 786 N N . PHE A 1 100 ? 0.373 -7.194 -2.760 1.00 97.88 100 PHE A N 1
ATOM 787 C CA . PHE A 1 100 ? 0.066 -6.430 -1.556 1.00 97.88 100 PHE A CA 1
ATOM 788 C C . PHE A 1 100 ? 0.593 -7.121 -0.297 1.00 97.88 100 PHE A C 1
ATOM 790 O O . PHE A 1 100 ? 1.210 -6.457 0.530 1.00 97.88 100 PHE A O 1
ATOM 797 N N . ASN A 1 101 ? 0.418 -8.437 -0.172 1.00 95.50 101 ASN A N 1
ATOM 798 C CA . ASN A 1 101 ? 0.932 -9.200 0.967 1.00 95.50 101 ASN A CA 1
ATOM 799 C C . ASN A 1 101 ? 2.464 -9.158 1.047 1.00 95.50 101 ASN A C 1
ATOM 801 O O . ASN A 1 101 ? 3.010 -9.019 2.140 1.00 95.50 101 ASN A O 1
ATOM 805 N N . ASP A 1 102 ? 3.145 -9.225 -0.098 1.00 95.88 102 ASP A N 1
ATOM 806 C CA . ASP A 1 102 ? 4.607 -9.221 -0.150 1.00 95.88 102 ASP A CA 1
ATOM 807 C C . ASP A 1 102 ? 5.215 -7.860 0.225 1.00 95.88 102 ASP A C 1
ATOM 809 O O . ASP A 1 102 ? 6.289 -7.821 0.823 1.00 95.88 102 ASP A O 1
ATOM 813 N N . TYR A 1 103 ? 4.557 -6.743 -0.123 1.00 96.25 103 TYR A N 1
ATOM 814 C CA . TYR A 1 103 ? 5.177 -5.407 -0.050 1.00 96.25 103 TYR A CA 1
ATOM 815 C C . TYR A 1 103 ? 4.439 -4.374 0.811 1.00 96.25 103 TYR A C 1
ATOM 817 O O . TYR A 1 103 ? 4.927 -3.251 0.928 1.00 96.25 103 TYR A O 1
ATOM 825 N N . ALA A 1 104 ? 3.298 -4.687 1.434 1.00 96.56 104 ALA A N 1
ATOM 826 C CA . ALA A 1 104 ? 2.575 -3.706 2.258 1.00 96.56 104 ALA A CA 1
ATOM 827 C C . ALA A 1 104 ? 3.384 -3.200 3.463 1.00 96.56 104 ALA A C 1
ATOM 829 O O . ALA A 1 104 ? 3.255 -2.033 3.832 1.00 96.56 104 ALA A O 1
ATOM 830 N N . ASN A 1 105 ? 4.268 -4.034 4.021 1.00 94.06 105 ASN A N 1
ATOM 831 C CA . ASN A 1 105 ? 5.200 -3.628 5.078 1.00 94.06 105 ASN A CA 1
ATOM 832 C C . ASN A 1 105 ? 6.144 -2.494 4.647 1.00 94.06 105 ASN A C 1
ATOM 834 O O . ASN A 1 105 ? 6.459 -1.627 5.460 1.00 94.06 105 ASN A O 1
ATOM 838 N N . ASP A 1 106 ? 6.553 -2.480 3.377 1.00 94.12 106 ASP A N 1
ATOM 839 C CA . ASP A 1 106 ? 7.477 -1.483 2.827 1.00 94.12 106 ASP A CA 1
ATOM 840 C C . ASP A 1 106 ? 6.742 -0.302 2.173 1.00 94.12 106 ASP A C 1
ATOM 842 O O . ASP A 1 106 ? 7.277 0.805 2.091 1.00 94.12 106 ASP A O 1
ATOM 846 N N . TYR A 1 107 ? 5.508 -0.523 1.705 1.00 97.12 107 TYR A N 1
ATOM 847 C CA . TYR A 1 107 ? 4.700 0.457 0.983 1.00 97.12 107 TYR A CA 1
ATOM 848 C C . TYR A 1 107 ? 3.280 0.563 1.567 1.00 97.12 107 TYR A C 1
ATOM 850 O O . TYR A 1 107 ? 2.377 -0.177 1.161 1.00 97.12 107 TYR A O 1
ATOM 858 N N . PRO A 1 108 ? 3.040 1.529 2.480 1.00 97.25 108 PRO A N 1
ATOM 859 C CA . PRO A 1 108 ? 1.787 1.664 3.222 1.00 97.25 108 PRO A CA 1
ATOM 860 C C . PRO A 1 108 ? 0.492 1.670 2.390 1.00 97.25 108 PRO A C 1
ATOM 862 O O . PRO A 1 108 ? -0.488 1.082 2.852 1.00 97.25 108 PRO A O 1
ATOM 865 N N . PRO A 1 109 ? 0.421 2.267 1.179 1.00 97.81 109 PRO A N 1
ATOM 866 C CA . PRO A 1 109 ? -0.798 2.226 0.369 1.00 97.81 109 PRO A CA 1
ATOM 867 C C . PRO A 1 109 ? -1.316 0.818 0.052 1.00 97.81 109 PRO A C 1
ATOM 869 O O . PRO A 1 109 ? -2.521 0.629 -0.121 1.00 97.81 109 PRO A O 1
ATOM 872 N N . TYR A 1 110 ? -0.444 -0.191 0.018 1.00 98.12 110 TYR A N 1
ATOM 873 C CA . TYR A 1 110 ? -0.861 -1.566 -0.249 1.00 98.12 110 TYR A CA 1
ATOM 874 C C . TYR A 1 110 ? -1.671 -2.188 0.887 1.00 98.12 110 TYR A C 1
ATOM 876 O O . TYR A 1 110 ? -2.504 -3.044 0.607 1.00 98.12 110 TYR A O 1
ATOM 884 N N . TYR A 1 111 ? -1.553 -1.708 2.129 1.00 98.50 111 TYR A N 1
ATOM 885 C CA . TYR A 1 111 ? -2.483 -2.100 3.193 1.00 98.50 111 TYR A CA 1
ATOM 886 C C . TYR A 1 111 ? -3.922 -1.683 2.887 1.00 98.50 111 TYR A C 1
ATOM 888 O O . TYR A 1 111 ? -4.865 -2.446 3.099 1.00 98.50 111 TYR A O 1
ATOM 896 N N . TYR A 1 112 ? -4.090 -0.474 2.353 1.00 98.31 112 TYR A N 1
ATOM 897 C CA . TYR A 1 112 ? -5.393 0.063 1.980 1.00 98.31 112 TYR A CA 1
ATOM 898 C C . TYR A 1 112 ? -5.984 -0.726 0.810 1.00 98.31 112 TYR A C 1
ATOM 900 O O . TYR A 1 112 ? -7.134 -1.157 0.872 1.00 98.31 112 TYR A O 1
ATOM 908 N N . GLU A 1 113 ? -5.207 -0.973 -0.243 1.00 96.94 113 GLU A N 1
ATOM 909 C CA . GLU A 1 113 ? -5.703 -1.742 -1.389 1.00 96.94 113 GLU A CA 1
ATOM 910 C C . GLU A 1 113 ? -5.951 -3.217 -1.060 1.00 96.94 113 GLU A C 1
ATOM 912 O O . GLU A 1 113 ? -6.964 -3.764 -1.499 1.00 96.94 113 GLU A O 1
ATOM 917 N N . LEU A 1 114 ? -5.115 -3.843 -0.224 1.00 97.69 114 LEU A N 1
ATOM 918 C CA . LEU A 1 114 ? -5.374 -5.182 0.308 1.00 97.69 114 LEU A CA 1
ATOM 919 C C . LEU A 1 114 ? -6.712 -5.216 1.045 1.00 97.69 114 LEU A C 1
ATOM 921 O O . LEU A 1 114 ? -7.559 -6.064 0.752 1.00 97.69 114 LEU A O 1
ATOM 925 N N . ALA A 1 115 ? -6.952 -4.250 1.933 1.00 97.75 115 ALA A N 1
ATOM 926 C CA . ALA A 1 115 ? -8.230 -4.142 2.614 1.00 97.75 115 ALA A CA 1
ATOM 927 C C . ALA A 1 115 ? -9.398 -3.952 1.645 1.00 97.75 115 ALA A C 1
ATOM 929 O O . ALA A 1 115 ? -10.433 -4.588 1.822 1.00 97.75 115 ALA A O 1
ATOM 930 N N . LEU A 1 116 ? -9.236 -3.141 0.595 1.00 95.56 116 LEU A N 1
ATOM 931 C CA . LEU A 1 116 ? -10.258 -2.972 -0.434 1.00 95.56 116 LEU A CA 1
ATOM 932 C C . LEU A 1 116 ?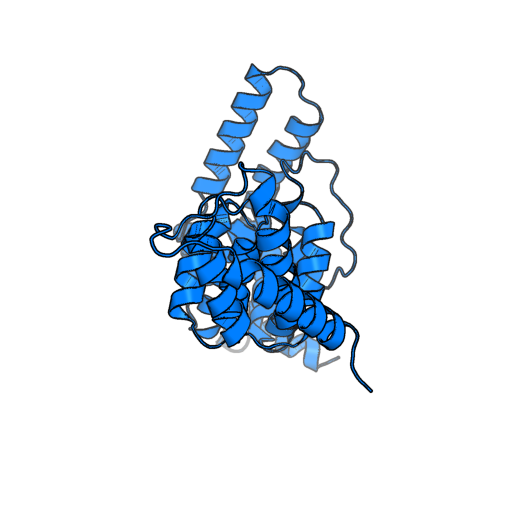 -10.584 -4.301 -1.129 1.00 95.56 116 LEU A C 1
ATOM 934 O O . LEU A 1 116 ? -11.760 -4.594 -1.350 1.00 95.56 116 LEU A O 1
ATOM 938 N N . THR A 1 117 ? -9.584 -5.146 -1.415 1.00 95.31 117 THR A N 1
ATOM 939 C CA . THR A 1 117 ? -9.847 -6.484 -1.973 1.00 95.31 117 THR A CA 1
ATOM 940 C C . THR A 1 117 ? -10.671 -7.357 -1.023 1.00 95.31 117 THR A C 1
ATOM 942 O O . THR A 1 117 ? -11.613 -8.010 -1.470 1.00 95.31 117 THR A O 1
ATOM 945 N N . HIS A 1 118 ? -10.387 -7.312 0.283 1.00 96.19 118 HIS A N 1
ATOM 946 C CA . HIS A 1 118 ? -11.151 -8.040 1.296 1.00 96.19 118 HIS A CA 1
ATOM 947 C C . HIS A 1 118 ? -12.571 -7.487 1.466 1.00 96.19 118 HIS A C 1
ATOM 949 O O . HIS A 1 118 ? -13.513 -8.268 1.567 1.00 96.19 118 HIS A O 1
ATOM 955 N N . ILE A 1 119 ? -12.753 -6.161 1.429 1.00 94.88 119 ILE A N 1
ATOM 956 C CA . ILE A 1 119 ? -14.073 -5.506 1.477 1.00 94.88 119 ILE A CA 1
ATOM 957 C C . ILE A 1 119 ? -14.936 -5.978 0.307 1.00 94.88 119 ILE A C 1
ATOM 959 O O . ILE A 1 119 ? -16.066 -6.410 0.515 1.00 94.88 119 ILE A O 1
ATOM 963 N N . ILE A 1 120 ? -14.381 -5.981 -0.910 1.00 91.50 120 ILE A N 1
ATOM 964 C CA . ILE A 1 120 ? -15.080 -6.452 -2.116 1.00 91.50 120 ILE A CA 1
ATOM 965 C C . ILE A 1 120 ? -15.491 -7.929 -1.990 1.00 91.50 120 ILE A C 1
ATOM 967 O O . ILE A 1 120 ? -16.524 -8.326 -2.528 1.00 91.50 120 ILE A O 1
ATOM 971 N N . SER A 1 121 ? -14.702 -8.738 -1.280 1.00 92.50 121 SER A N 1
ATOM 972 C CA . SER A 1 121 ? -15.002 -10.148 -0.996 1.00 92.50 121 SER A CA 1
ATOM 973 C C . SER A 1 121 ? -15.894 -10.360 0.239 1.00 92.50 121 SER A C 1
ATOM 975 O O . SER A 1 121 ? -16.263 -11.494 0.531 1.00 92.50 121 SER A O 1
ATOM 977 N N . GLY A 1 122 ? -16.257 -9.301 0.975 1.00 93.25 122 GLY A N 1
ATOM 978 C CA . GLY A 1 122 ? -17.033 -9.385 2.219 1.00 93.25 122 GLY A CA 1
ATOM 979 C C . GLY A 1 122 ? -16.248 -9.908 3.433 1.00 93.25 122 GLY A C 1
ATOM 980 O O . GLY A 1 122 ? -16.838 -10.264 4.454 1.00 93.25 122 GLY A O 1
ATOM 981 N N . GLU A 1 123 ? -14.919 -9.953 3.351 1.00 96.25 123 GLU A N 1
ATOM 982 C CA . GLU A 1 123 ? -14.010 -10.466 4.381 1.00 96.25 123 GLU A CA 1
ATOM 983 C C . GLU A 1 123 ? -13.633 -9.365 5.388 1.00 96.25 123 GLU A C 1
ATOM 985 O O . GLU A 1 123 ? -12.483 -8.938 5.501 1.00 96.25 123 GLU A O 1
ATOM 990 N N . TRP A 1 124 ? -14.623 -8.887 6.145 1.00 96.56 124 TRP A N 1
ATOM 991 C CA . TRP A 1 124 ? -14.491 -7.706 7.012 1.00 96.56 124 TRP A CA 1
ATOM 992 C C . TRP A 1 124 ? -13.394 -7.799 8.082 1.00 96.56 124 TRP A C 1
ATOM 994 O O . TRP A 1 124 ? -12.818 -6.779 8.450 1.00 96.56 124 TRP A O 1
ATOM 1004 N N . ILE A 1 125 ? -13.094 -9.000 8.589 1.00 98.19 125 ILE A N 1
ATOM 1005 C CA . ILE A 1 125 ? -12.042 -9.201 9.601 1.00 98.19 125 ILE A CA 1
ATOM 1006 C C . ILE A 1 125 ? -10.662 -8.961 8.980 1.00 98.19 125 ILE A C 1
ATOM 1008 O O . ILE A 1 125 ? -9.889 -8.171 9.517 1.00 98.19 125 ILE A O 1
ATOM 1012 N N . SER A 1 126 ? -10.377 -9.581 7.831 1.00 98.00 126 SER A N 1
ATOM 1013 C CA . SER A 1 126 ? -9.119 -9.387 7.100 1.00 98.00 126 SER A CA 1
ATOM 1014 C C . SER A 1 126 ? -8.975 -7.942 6.622 1.00 98.00 126 SER A C 1
ATOM 1016 O O . SER A 1 126 ? -7.914 -7.341 6.780 1.00 98.00 126 SER A O 1
ATOM 1018 N N . ALA A 1 127 ? -10.068 -7.342 6.135 1.00 98.19 127 ALA A N 1
ATOM 1019 C CA . ALA A 1 127 ? -10.103 -5.928 5.774 1.00 98.19 127 ALA A CA 1
ATOM 1020 C C . ALA A 1 127 ? -9.761 -5.011 6.959 1.00 98.19 127 ALA A C 1
ATOM 1022 O O . ALA A 1 127 ? -8.972 -4.080 6.807 1.00 98.19 127 ALA A O 1
ATOM 1023 N N . ALA A 1 128 ? -10.332 -5.275 8.140 1.00 98.69 128 ALA A N 1
ATOM 1024 C CA . ALA A 1 128 ? -10.051 -4.496 9.341 1.00 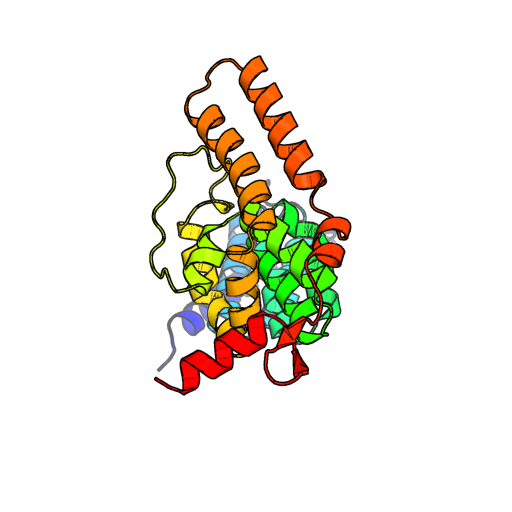98.69 128 ALA A CA 1
ATOM 1025 C C . ALA A 1 128 ? -8.584 -4.602 9.762 1.00 98.69 128 ALA A C 1
ATOM 1027 O O . ALA A 1 128 ? -7.981 -3.593 10.119 1.00 98.69 128 ALA A O 1
ATOM 1028 N N . THR A 1 129 ? -8.003 -5.802 9.712 1.00 98.69 129 THR A N 1
ATOM 1029 C CA . THR A 1 129 ? -6.595 -6.018 10.069 1.00 98.69 129 THR A CA 1
ATOM 1030 C C . THR A 1 129 ? -5.668 -5.258 9.125 1.00 98.69 129 THR A C 1
ATOM 1032 O O . THR A 1 129 ? -4.843 -4.480 9.599 1.00 98.69 129 THR A O 1
ATOM 1035 N N . ALA A 1 130 ? -5.875 -5.383 7.810 1.00 98.62 130 ALA A N 1
ATOM 1036 C CA . ALA A 1 130 ? -5.085 -4.659 6.818 1.00 98.62 130 ALA A CA 1
ATOM 1037 C C . ALA A 1 130 ? -5.222 -3.132 6.976 1.00 98.62 130 ALA A C 1
ATOM 1039 O O . ALA A 1 130 ? -4.218 -2.424 7.000 1.00 98.62 130 ALA A O 1
ATOM 1040 N N . LEU A 1 131 ? -6.437 -2.603 7.186 1.00 98.75 131 LEU A N 1
ATOM 1041 C CA . LEU A 1 131 ? -6.626 -1.168 7.441 1.00 98.75 131 LEU A CA 1
ATOM 1042 C C . LEU A 1 131 ? -5.947 -0.701 8.727 1.00 98.75 131 LEU A C 1
ATOM 1044 O O . LEU A 1 131 ? -5.332 0.358 8.720 1.00 98.75 131 LEU A O 1
ATOM 1048 N N . ARG A 1 132 ? -6.025 -1.467 9.821 1.00 98.75 132 ARG A N 1
ATOM 1049 C CA . ARG A 1 132 ? -5.358 -1.114 11.086 1.00 98.75 132 ARG A CA 1
ATOM 1050 C C . ARG A 1 132 ? -3.844 -0.998 10.904 1.00 98.75 132 ARG A C 1
ATOM 1052 O O . ARG A 1 132 ? -3.257 -0.038 11.399 1.00 98.75 132 ARG A O 1
ATOM 1059 N N . GLN A 1 133 ? -3.233 -1.902 10.135 1.00 98.69 133 GLN A N 1
ATOM 1060 C CA . GLN A 1 133 ? -1.821 -1.794 9.751 1.00 98.69 133 GLN A CA 1
ATOM 1061 C C . GLN A 1 133 ? -1.574 -0.538 8.898 1.00 98.69 133 GLN A C 1
ATOM 1063 O O . GLN A 1 133 ? -0.695 0.264 9.220 1.00 98.69 133 GLN A O 1
ATOM 1068 N N . GLY A 1 134 ? -2.411 -0.299 7.883 1.00 98.50 134 GLY A N 1
ATOM 1069 C CA . GLY A 1 134 ? -2.346 0.891 7.031 1.00 98.50 134 GLY A CA 1
ATOM 1070 C C . GLY A 1 134 ? -2.465 2.211 7.799 1.00 98.50 134 GLY A C 1
ATOM 1071 O O . GLY A 1 134 ? -1.709 3.144 7.535 1.00 98.50 134 GLY A O 1
ATOM 1072 N N . PHE A 1 135 ? -3.346 2.287 8.799 1.00 98.69 135 PHE A N 1
ATOM 1073 C CA . PHE A 1 135 ? -3.542 3.476 9.631 1.00 98.69 135 PHE A CA 1
ATOM 1074 C C . PHE A 1 135 ? -2.311 3.811 10.477 1.00 98.69 135 PHE A C 1
ATOM 1076 O O . PHE A 1 135 ? -2.026 4.987 10.704 1.00 98.69 135 PHE A O 1
ATOM 1083 N N . CYS A 1 136 ? -1.596 2.790 10.954 1.00 98.25 136 CYS A N 1
ATOM 1084 C CA . CYS A 1 136 ? -0.353 2.952 11.707 1.00 98.25 136 CYS A CA 1
ATOM 1085 C C . CYS A 1 136 ? 0.850 3.255 10.796 1.00 98.25 136 CYS A C 1
ATOM 1087 O O . CYS A 1 136 ? 1.789 3.929 11.225 1.00 98.25 136 CYS A O 1
ATOM 1089 N N . ALA A 1 137 ? 0.822 2.772 9.550 1.00 97.44 137 ALA A N 1
ATOM 1090 C CA . ALA A 1 137 ? 1.894 2.949 8.575 1.00 97.44 137 ALA A CA 1
ATOM 1091 C C . ALA A 1 137 ? 1.834 4.312 7.858 1.00 97.44 137 ALA A C 1
ATOM 1093 O O . ALA A 1 137 ? 2.850 4.992 7.748 1.00 97.44 137 ALA A O 1
ATOM 1094 N N . ASN A 1 138 ? 0.651 4.739 7.410 1.00 98.25 138 ASN A N 1
ATOM 1095 C CA . ASN A 1 138 ? 0.396 6.078 6.878 1.00 98.25 138 ASN A CA 1
ATOM 1096 C C . ASN A 1 138 ? -1.063 6.465 7.169 1.00 98.25 138 ASN A C 1
ATOM 1098 O O . ASN A 1 138 ? -1.973 6.146 6.401 1.00 98.25 138 ASN A O 1
ATOM 1102 N N . GLY A 1 139 ? -1.292 7.143 8.296 1.00 97.94 139 GLY A N 1
ATOM 1103 C CA . GLY A 1 139 ? -2.631 7.556 8.731 1.00 97.94 139 GLY A CA 1
ATOM 1104 C C . GLY A 1 139 ? -3.271 8.642 7.861 1.00 97.94 139 GLY A C 1
ATOM 1105 O O . GLY A 1 139 ? -4.494 8.767 7.857 1.00 97.94 139 GLY A O 1
ATOM 1106 N N . TYR A 1 140 ? -2.478 9.381 7.083 1.00 98.50 140 TYR A N 1
ATOM 1107 C CA . TYR A 1 140 ? -2.962 10.484 6.254 1.00 98.50 140 TYR A CA 1
ATOM 1108 C C . TYR A 1 140 ? -3.844 10.006 5.099 1.00 98.50 140 TYR A C 1
ATOM 1110 O O . TYR A 1 140 ? -4.805 10.683 4.745 1.00 98.50 140 TYR A O 1
ATOM 1118 N N . ILE A 1 141 ? -3.589 8.804 4.564 1.00 98.25 141 ILE A N 1
ATOM 1119 C CA . ILE A 1 141 ? -4.473 8.181 3.565 1.00 98.25 141 ILE A CA 1
ATOM 1120 C C . ILE A 1 141 ? -5.880 8.012 4.150 1.00 98.25 141 ILE A C 1
ATOM 1122 O O . ILE A 1 141 ? -6.865 8.396 3.520 1.00 98.25 141 ILE A O 1
ATOM 1126 N N . ALA A 1 142 ? -5.983 7.477 5.369 1.00 97.88 142 ALA A N 1
ATOM 1127 C CA . ALA A 1 142 ? -7.264 7.318 6.043 1.00 97.88 142 ALA A CA 1
ATOM 1128 C C . ALA A 1 142 ? -7.927 8.664 6.354 1.00 97.88 142 ALA A C 1
ATOM 1130 O O . ALA A 1 142 ? -9.130 8.789 6.149 1.00 97.88 142 ALA A O 1
ATOM 1131 N N . GLU A 1 143 ? -7.168 9.677 6.782 1.00 97.50 143 GLU A N 1
ATOM 1132 C CA . GLU A 1 143 ? -7.698 11.032 6.976 1.00 97.50 143 GLU A CA 1
ATOM 1133 C C . GLU A 1 143 ? -8.328 11.588 5.695 1.00 97.50 143 GLU A C 1
ATOM 1135 O O . GLU A 1 143 ? -9.461 12.077 5.731 1.00 97.50 143 GLU A O 1
ATOM 1140 N N . THR A 1 144 ? -7.648 11.448 4.554 1.00 96.81 144 THR A N 1
ATOM 1141 C CA . THR A 1 144 ? -8.177 11.888 3.259 1.00 96.81 144 THR A CA 1
ATOM 1142 C C . THR A 1 144 ? -9.409 11.101 2.833 1.00 96.81 144 THR A C 1
ATOM 1144 O O . THR A 1 144 ? -10.398 11.709 2.421 1.00 96.81 144 THR A O 1
ATOM 1147 N N . LEU A 1 145 ? -9.414 9.775 3.005 1.00 95.56 145 LEU A N 1
ATOM 1148 C CA . LEU A 1 145 ? -10.604 8.948 2.759 1.00 95.56 145 LEU A CA 1
ATOM 1149 C C . LEU A 1 145 ? -11.773 9.300 3.699 1.00 95.56 145 LEU A C 1
ATOM 1151 O O . LEU A 1 145 ? -12.931 9.142 3.319 1.00 95.56 145 LEU A O 1
ATOM 1155 N N . CYS A 1 146 ? -11.484 9.819 4.896 1.00 93.94 146 CYS A N 1
ATOM 1156 C CA . CYS A 1 146 ? -12.471 10.301 5.866 1.00 93.94 146 CYS A CA 1
ATOM 1157 C C . CYS A 1 146 ? -12.891 11.768 5.650 1.00 93.94 146 CYS A C 1
ATOM 1159 O O . CYS A 1 146 ? -13.645 12.304 6.461 1.00 93.94 146 CYS A O 1
ATOM 1161 N N . GLY A 1 147 ? -12.432 12.421 4.577 1.00 91.31 147 GLY A N 1
ATOM 1162 C CA . GLY A 1 147 ? -12.858 13.769 4.188 1.00 91.31 147 GLY A CA 1
ATOM 1163 C C . GLY A 1 147 ? -11.895 14.905 4.552 1.00 91.31 147 GLY A C 1
ATOM 1164 O O . GLY A 1 147 ? -12.155 16.048 4.177 1.00 91.31 147 GLY A O 1
ATOM 1165 N N . ASN A 1 148 ? -10.769 14.631 5.218 1.00 94.12 148 ASN A N 1
ATOM 1166 C CA . ASN A 1 148 ? -9.710 15.624 5.409 1.00 94.12 148 ASN A CA 1
ATOM 1167 C C . ASN A 1 148 ? -8.804 15.676 4.166 1.00 94.12 148 ASN A C 1
ATOM 1169 O O . ASN A 1 148 ? -7.809 14.961 4.078 1.00 94.12 148 ASN A O 1
ATOM 1173 N N . LEU A 1 149 ? -9.163 16.504 3.182 1.00 89.88 149 LEU A N 1
ATOM 1174 C CA . LEU A 1 149 ? -8.510 16.522 1.864 1.00 89.88 149 LEU A CA 1
ATOM 1175 C C . LEU A 1 149 ? -7.040 16.973 1.871 1.00 89.88 149 LEU A C 1
ATOM 1177 O O . LEU A 1 149 ? -6.339 16.716 0.899 1.00 89.88 149 LEU A O 1
ATOM 1181 N N . LEU A 1 150 ? -6.584 17.665 2.919 1.00 91.69 150 LEU A N 1
ATOM 1182 C CA . LEU A 1 150 ? -5.220 18.197 3.033 1.00 91.69 150 LEU A CA 1
ATOM 1183 C C . LEU A 1 150 ? -4.677 17.963 4.451 1.00 91.69 150 LEU A C 1
ATOM 1185 O O . LEU A 1 150 ? -4.482 18.927 5.208 1.00 91.69 150 LEU A O 1
ATOM 1189 N N . PRO A 1 151 ? -4.465 16.693 4.840 1.00 94.25 151 PRO A N 1
ATOM 1190 C CA . PRO A 1 151 ? -4.006 16.369 6.178 1.00 94.25 151 PRO A CA 1
ATOM 1191 C C . PRO A 1 151 ? -2.622 16.976 6.420 1.00 94.25 151 PRO A C 1
ATOM 1193 O O . PRO A 1 151 ? -1.732 16.905 5.573 1.00 94.25 151 PRO A O 1
ATOM 1196 N N . GLN A 1 152 ? -2.461 17.626 7.570 1.00 94.75 152 GLN A N 1
ATOM 1197 C CA . GLN A 1 152 ? -1.208 18.285 7.930 1.00 94.75 152 GLN A CA 1
ATOM 1198 C C . GLN A 1 152 ? -0.244 17.279 8.562 1.00 94.75 152 GLN A C 1
ATOM 1200 O O . GLN A 1 152 ? -0.688 16.412 9.319 1.00 94.75 152 GLN A O 1
ATOM 1205 N N . PRO A 1 153 ? 1.069 17.392 8.301 1.00 95.88 153 PRO A N 1
ATOM 1206 C CA . PRO A 1 153 ? 2.040 16.498 8.904 1.00 95.88 153 PRO A CA 1
ATOM 1207 C C . PRO A 1 153 ? 2.055 16.656 10.431 1.00 95.88 153 PRO A C 1
ATOM 1209 O O . PRO A 1 153 ? 2.140 17.762 10.965 1.00 95.88 153 PRO A O 1
ATOM 1212 N N . LEU A 1 154 ? 1.998 15.529 11.135 1.00 96.75 154 LEU A N 1
ATOM 1213 C CA . LEU A 1 154 ? 2.190 15.452 12.579 1.00 96.75 154 LEU A CA 1
ATOM 1214 C C . LEU A 1 154 ? 3.649 15.749 12.947 1.00 96.75 154 LEU A C 1
ATOM 1216 O O . LEU A 1 154 ? 4.568 15.406 12.203 1.00 96.75 154 LEU A O 1
ATOM 1220 N N . ALA A 1 155 ? 3.870 16.310 14.137 1.00 97.38 155 ALA A N 1
ATOM 1221 C CA . ALA A 1 155 ? 5.202 16.521 14.706 1.00 97.38 155 ALA A CA 1
ATOM 1222 C C . ALA A 1 155 ? 5.786 15.208 15.268 1.00 97.38 155 ALA A C 1
ATOM 1224 O O . ALA A 1 155 ? 5.998 15.064 16.471 1.00 97.38 155 ALA A O 1
ATOM 1225 N N . ILE A 1 156 ? 6.034 14.243 14.379 1.00 97.94 156 ILE A N 1
ATOM 1226 C CA . ILE A 1 156 ? 6.611 12.928 14.679 1.00 97.94 156 ILE A CA 1
ATOM 1227 C C . ILE A 1 156 ? 7.742 12.600 13.706 1.00 97.94 156 ILE A C 1
ATOM 1229 O O . ILE A 1 156 ? 7.853 13.198 12.640 1.00 97.94 156 ILE A O 1
ATOM 1233 N N . TRP A 1 157 ? 8.559 11.606 14.043 1.00 97.75 157 TRP A N 1
ATOM 1234 C CA . TRP A 1 157 ? 9.454 10.975 13.080 1.00 97.75 157 TRP A CA 1
ATOM 1235 C C . TRP A 1 157 ? 8.688 9.931 12.253 1.00 97.75 157 TRP A C 1
ATOM 1237 O O . TRP A 1 157 ? 8.289 8.890 12.777 1.00 97.75 157 TRP A O 1
ATOM 1247 N N . HIS A 1 158 ? 8.491 10.202 10.958 1.00 96.31 158 HIS A N 1
ATOM 1248 C CA . HIS A 1 158 ? 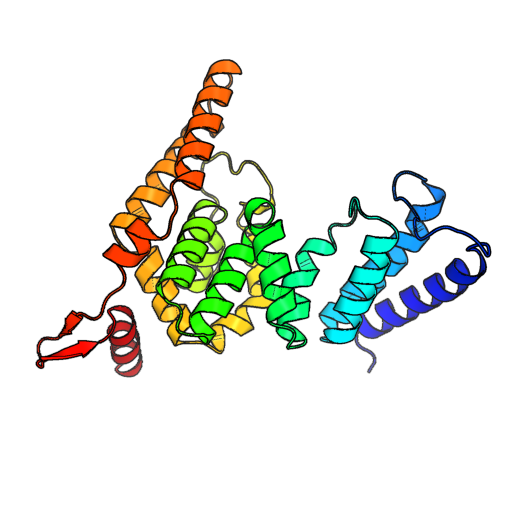7.766 9.316 10.028 1.00 96.31 158 HIS A CA 1
ATOM 1249 C C . HIS A 1 158 ? 8.562 8.078 9.604 1.00 96.31 158 HIS A C 1
ATOM 1251 O O . HIS A 1 158 ? 7.984 7.098 9.145 1.00 96.31 158 HIS A O 1
ATOM 1257 N N . GLY A 1 159 ? 9.883 8.094 9.771 1.00 93.25 159 GLY A N 1
ATOM 1258 C CA . GLY A 1 159 ? 10.770 6.989 9.406 1.00 93.25 159 GLY A CA 1
ATOM 1259 C C . GLY A 1 159 ? 11.158 6.955 7.931 1.00 93.25 159 GLY A C 1
ATOM 1260 O O . GLY A 1 159 ? 12.340 6.818 7.620 1.00 93.25 159 GLY A O 1
ATOM 1261 N N . CYS A 1 160 ? 10.199 7.135 7.027 1.00 94.00 160 CYS A N 1
ATOM 1262 C CA . CYS A 1 160 ? 10.442 7.270 5.594 1.00 94.00 160 CYS A CA 1
ATOM 1263 C C . CYS A 1 160 ? 9.406 8.190 4.936 1.00 94.00 160 CYS A C 1
ATOM 1265 O O . CYS A 1 160 ? 8.318 8.413 5.467 1.00 94.00 160 CYS A O 1
ATOM 1267 N N . ASN A 1 161 ? 9.723 8.654 3.729 1.00 94.56 161 ASN A N 1
ATOM 1268 C CA . ASN A 1 161 ? 8.834 9.485 2.917 1.00 94.56 161 ASN A CA 1
ATOM 1269 C C . ASN A 1 161 ? 7.510 8.786 2.554 1.00 94.56 161 ASN A C 1
ATOM 1271 O O . ASN A 1 161 ? 6.531 9.449 2.228 1.00 94.56 161 ASN A O 1
ATOM 1275 N N . PHE A 1 162 ? 7.442 7.451 2.613 1.00 96.50 162 PHE A N 1
ATOM 1276 C CA . PHE A 1 162 ? 6.197 6.729 2.354 1.00 96.50 162 PHE A CA 1
ATOM 1277 C C . PHE A 1 162 ? 5.168 6.826 3.488 1.00 96.50 162 PHE A C 1
ATOM 1279 O O . PHE A 1 162 ? 3.985 6.556 3.276 1.00 96.50 162 PHE A O 1
ATOM 1286 N N . ALA A 1 163 ? 5.583 7.235 4.683 1.00 96.94 163 ALA A N 1
ATOM 1287 C CA . ALA A 1 163 ? 4.685 7.470 5.808 1.00 96.94 163 ALA A CA 1
ATOM 1288 C C . ALA A 1 163 ? 4.188 8.929 5.885 1.00 96.94 163 ALA A C 1
ATOM 1290 O O . ALA A 1 163 ? 3.460 9.277 6.813 1.00 96.94 163 ALA A O 1
ATOM 1291 N N . GLU A 1 164 ? 4.570 9.784 4.930 1.00 97.25 164 GLU A N 1
ATOM 1292 C CA . GLU A 1 164 ? 4.261 11.218 4.918 1.00 97.25 164 GLU A CA 1
ATOM 1293 C C . GLU A 1 164 ? 2.981 11.561 4.119 1.00 97.25 164 GLU A C 1
ATOM 1295 O O . GLU A 1 164 ? 2.497 10.734 3.330 1.00 97.25 164 GLU A O 1
ATOM 1300 N N . PRO A 1 165 ? 2.411 12.774 4.303 1.00 97.06 165 PRO A N 1
ATOM 1301 C CA . PRO A 1 165 ? 1.202 13.211 3.597 1.00 97.06 165 PRO A CA 1
ATOM 1302 C C . PRO A 1 165 ? 1.355 13.279 2.073 1.00 97.06 165 PRO A C 1
ATOM 1304 O O . PRO A 1 165 ? 0.387 13.023 1.362 1.00 97.06 165 PRO A O 1
ATOM 1307 N N . ASP A 1 166 ? 2.555 13.566 1.563 1.00 96.50 166 ASP A N 1
ATOM 1308 C CA . ASP A 1 166 ? 2.807 13.668 0.119 1.00 96.50 166 ASP A CA 1
ATOM 1309 C C . ASP A 1 166 ? 2.508 12.345 -0.601 1.00 96.50 166 ASP A C 1
ATOM 1311 O O . ASP A 1 166 ? 1.846 12.337 -1.642 1.00 96.50 166 ASP A O 1
ATOM 1315 N N . LEU A 1 167 ? 2.907 11.204 -0.014 1.00 96.50 167 LEU A N 1
ATOM 1316 C CA . LEU A 1 167 ? 2.542 9.899 -0.572 1.00 96.50 167 LEU A CA 1
ATOM 1317 C C . LEU A 1 167 ? 1.026 9.685 -0.519 1.00 96.50 167 LEU A C 1
ATOM 1319 O O . LEU A 1 167 ? 0.455 9.120 -1.454 1.00 96.50 167 LEU A O 1
ATOM 1323 N N . ALA A 1 168 ? 0.373 10.104 0.567 1.00 97.00 168 ALA A N 1
ATOM 1324 C CA . ALA A 1 168 ? -1.069 9.950 0.702 1.00 97.00 168 ALA A CA 1
ATOM 1325 C C . ALA A 1 168 ? -1.818 10.721 -0.395 1.00 97.00 168 ALA A C 1
ATOM 1327 O O . ALA A 1 168 ? -2.710 10.164 -1.034 1.00 97.00 168 ALA A O 1
ATOM 1328 N N . ASP A 1 169 ? -1.410 11.957 -0.674 1.00 96.44 169 ASP A N 1
ATOM 1329 C CA . ASP A 1 169 ? -1.968 12.779 -1.749 1.00 96.44 169 ASP A CA 1
ATOM 1330 C C . ASP A 1 169 ? -1.737 12.149 -3.137 1.00 96.44 169 ASP A C 1
ATOM 1332 O O . ASP A 1 169 ? -2.683 11.997 -3.920 1.00 96.44 169 ASP A O 1
ATOM 1336 N N . ASP A 1 170 ? -0.515 11.685 -3.426 1.00 94.38 170 ASP A N 1
ATOM 1337 C CA . ASP A 1 170 ? -0.203 10.972 -4.672 1.00 94.38 170 ASP A CA 1
ATOM 1338 C C . ASP A 1 170 ? -1.052 9.700 -4.837 1.00 94.38 170 ASP A C 1
ATOM 1340 O O . ASP A 1 170 ? -1.626 9.457 -5.908 1.00 94.38 170 ASP A O 1
ATOM 1344 N N . TYR A 1 171 ? -1.191 8.911 -3.767 1.00 95.69 171 TYR A N 1
ATOM 1345 C CA . TYR A 1 171 ? -2.029 7.716 -3.750 1.00 95.69 171 TYR A CA 1
ATOM 1346 C C . TYR A 1 171 ? -3.494 8.059 -4.033 1.00 95.69 171 TYR A C 1
ATOM 1348 O O . TYR A 1 171 ? -4.103 7.465 -4.924 1.00 95.69 171 TYR A O 1
ATOM 1356 N N . ILE A 1 172 ? -4.069 9.043 -3.340 1.00 95.56 172 ILE A N 1
ATOM 1357 C CA . ILE A 1 172 ? -5.477 9.419 -3.511 1.00 95.56 172 ILE A CA 1
ATOM 1358 C C . ILE A 1 172 ? -5.737 9.947 -4.926 1.00 95.56 172 ILE A C 1
ATOM 1360 O O . ILE A 1 172 ? -6.713 9.538 -5.561 1.00 95.56 172 ILE A O 1
ATOM 1364 N N . LYS A 1 173 ? -4.839 10.765 -5.486 1.00 92.94 173 LYS A N 1
ATOM 1365 C CA . LYS A 1 173 ? -4.937 11.238 -6.880 1.00 92.94 173 LYS A CA 1
ATOM 1366 C C . LYS A 1 173 ? -4.924 10.096 -7.895 1.00 92.94 173 LYS A C 1
ATOM 1368 O O . LYS A 1 173 ? -5.573 10.192 -8.940 1.00 92.94 173 LYS A O 1
ATOM 1373 N N . MET A 1 174 ? -4.168 9.034 -7.626 1.00 89.31 174 MET A N 1
ATOM 1374 C CA . MET A 1 174 ? -4.008 7.910 -8.550 1.00 89.31 174 MET A CA 1
ATOM 1375 C C . MET A 1 174 ? -5.042 6.794 -8.357 1.00 89.31 174 MET A C 1
ATOM 1377 O O . MET A 1 174 ? -5.414 6.143 -9.338 1.00 89.31 174 MET A O 1
ATOM 1381 N N . TYR A 1 175 ? -5.493 6.559 -7.127 1.00 89.69 175 TYR A N 1
ATOM 1382 C CA . TYR A 1 175 ? -6.227 5.355 -6.722 1.00 89.69 175 TYR A CA 1
ATOM 1383 C C . TYR A 1 175 ? -7.493 5.647 -5.908 1.00 89.69 175 TYR A C 1
ATOM 1385 O O . TYR A 1 175 ? -8.314 4.748 -5.744 1.00 89.69 175 TYR A O 1
ATOM 1393 N N . GLY A 1 176 ? -7.724 6.891 -5.472 1.00 89.88 176 GLY A N 1
ATOM 1394 C CA . GLY A 1 176 ? -8.890 7.278 -4.666 1.00 89.88 176 GLY A CA 1
ATOM 1395 C C . GLY A 1 176 ? -10.241 6.986 -5.331 1.00 89.88 176 GLY A C 1
ATOM 1396 O O . GLY A 1 176 ? -11.204 6.644 -4.653 1.00 89.88 176 GLY A O 1
ATOM 1397 N N . ASP A 1 177 ? -10.305 7.012 -6.666 1.00 88.62 177 ASP A N 1
ATOM 1398 C CA . ASP A 1 177 ? -11.508 6.639 -7.428 1.00 88.62 177 ASP A CA 1
ATOM 1399 C C . ASP A 1 177 ? -11.944 5.179 -7.197 1.00 88.62 177 ASP A C 1
ATOM 1401 O O . ASP A 1 177 ? -13.122 4.862 -7.334 1.00 88.62 177 ASP A O 1
ATOM 1405 N N . LEU A 1 178 ? -11.025 4.283 -6.808 1.00 88.75 178 LEU A N 1
ATOM 1406 C CA . LEU A 1 178 ? -11.389 2.918 -6.416 1.00 88.75 178 LEU A CA 1
ATOM 1407 C C . LEU A 1 178 ? -12.267 2.932 -5.160 1.00 88.75 178 LEU A C 1
ATOM 1409 O O . LEU A 1 178 ? -13.287 2.255 -5.127 1.00 88.75 178 LEU A O 1
ATOM 1413 N N . TRP A 1 179 ? -11.929 3.759 -4.172 1.00 92.44 179 TRP A N 1
ATOM 1414 C CA . TRP A 1 179 ? -12.706 3.899 -2.941 1.00 92.44 179 TRP A CA 1
ATOM 1415 C C . TRP A 1 179 ? -14.061 4.566 -3.173 1.00 92.44 179 TRP A C 1
ATOM 1417 O O . TRP A 1 179 ? -15.061 4.122 -2.621 1.00 92.44 179 TRP A O 1
ATOM 1427 N N . LEU A 1 180 ? -14.130 5.578 -4.044 1.00 87.12 180 LEU A N 1
ATOM 1428 C CA . LEU A 1 180 ? -15.388 6.268 -4.368 1.00 87.12 180 LEU A CA 1
ATOM 1429 C C . LEU A 1 180 ? -16.442 5.341 -4.993 1.00 87.12 180 LEU A C 1
ATOM 1431 O O . LEU A 1 180 ? -17.640 5.569 -4.833 1.00 87.12 180 LEU A O 1
ATOM 1435 N N . ARG A 1 181 ? -16.014 4.276 -5.679 1.00 87.75 181 ARG A N 1
ATOM 1436 C CA . ARG A 1 181 ? -16.914 3.255 -6.242 1.00 87.75 181 ARG A CA 1
ATOM 1437 C C . ARG A 1 181 ? -17.426 2.254 -5.202 1.00 87.75 181 ARG A C 1
ATOM 1439 O O . ARG A 1 181 ? -18.358 1.511 -5.501 1.00 87.75 181 ARG A O 1
ATOM 1446 N N . HIS A 1 182 ? -16.842 2.245 -4.005 1.00 87.69 182 HIS A N 1
ATOM 1447 C CA . HIS A 1 182 ? -17.160 1.350 -2.895 1.00 87.69 182 HIS A CA 1
ATOM 1448 C C . HIS A 1 182 ? -17.543 2.178 -1.662 1.00 87.69 182 HIS A C 1
ATOM 1450 O O . HIS A 1 182 ? -16.770 2.342 -0.717 1.00 87.69 182 HIS A O 1
ATOM 1456 N N . ALA A 1 183 ? -18.755 2.745 -1.688 1.00 85.75 183 ALA A N 1
ATOM 1457 C CA . ALA A 1 183 ? -19.262 3.605 -0.614 1.00 85.75 183 ALA A CA 1
ATOM 1458 C C . ALA A 1 183 ? -19.319 2.890 0.750 1.00 85.75 183 ALA A C 1
ATOM 1460 O O . ALA A 1 183 ? -19.140 3.517 1.797 1.00 85.75 183 ALA A O 1
ATOM 1461 N N . ASP A 1 184 ? -19.561 1.579 0.745 1.00 87.75 184 ASP A N 1
ATOM 1462 C CA . ASP A 1 184 ? -19.455 0.685 1.902 1.00 87.75 184 ASP A CA 1
ATOM 1463 C C . ASP A 1 184 ? -18.030 0.629 2.455 1.00 87.75 184 ASP A C 1
ATOM 1465 O O . ASP A 1 184 ? -17.845 0.726 3.668 1.00 87.75 184 ASP A O 1
ATOM 1469 N N . GLY A 1 185 ? -17.030 0.582 1.576 1.00 92.44 185 GLY A N 1
ATOM 1470 C CA . GLY A 1 185 ? -15.621 0.679 1.936 1.00 92.44 185 GLY A CA 1
ATOM 1471 C C . GLY A 1 185 ? -15.267 2.003 2.613 1.00 92.44 185 GLY A C 1
ATOM 1472 O O . GLY A 1 185 ? -14.622 1.993 3.658 1.00 92.44 185 GLY A O 1
ATOM 1473 N N . LEU A 1 186 ? -15.738 3.139 2.088 1.00 93.56 186 LEU A N 1
ATOM 1474 C CA . LEU A 1 186 ? -15.509 4.449 2.718 1.00 93.56 186 LEU A CA 1
ATOM 1475 C C . LEU A 1 186 ? -16.161 4.552 4.102 1.00 93.56 186 LEU A C 1
ATOM 1477 O O . LEU A 1 186 ? -15.516 4.985 5.058 1.00 93.56 186 LEU A O 1
ATOM 1481 N N . ALA A 1 187 ? -17.414 4.110 4.232 1.00 93.25 187 ALA A N 1
ATOM 1482 C CA . ALA A 1 187 ? -18.102 4.084 5.522 1.00 93.25 187 ALA A CA 1
ATOM 1483 C C . ALA A 1 187 ? -17.383 3.169 6.528 1.00 93.25 187 ALA A C 1
ATOM 1485 O O . ALA A 1 187 ? -17.259 3.511 7.706 1.00 93.25 187 ALA A O 1
ATOM 1486 N N . PHE A 1 188 ? -16.872 2.029 6.058 1.00 96.50 188 PHE A N 1
ATOM 1487 C CA . PHE A 1 188 ? -16.099 1.096 6.865 1.00 96.50 188 PHE A CA 1
ATOM 1488 C C . PHE A 1 188 ? -14.771 1.694 7.342 1.00 96.50 188 PHE A C 1
ATOM 1490 O O . PHE A 1 188 ? -14.485 1.633 8.539 1.00 96.50 188 PHE A O 1
ATOM 1497 N N . VAL A 1 189 ? -14.000 2.329 6.449 1.00 97.31 189 VAL A N 1
ATOM 1498 C CA . VAL A 1 189 ? -12.761 3.048 6.799 1.00 97.31 189 VAL A CA 1
ATOM 1499 C C . VAL A 1 189 ? -13.055 4.128 7.835 1.00 97.31 189 VAL A C 1
ATOM 1501 O O . VAL A 1 189 ? -12.398 4.159 8.873 1.00 97.31 189 VAL A O 1
ATOM 1504 N N . HIS A 1 190 ? -14.075 4.957 7.602 1.00 96.00 190 HIS A N 1
ATOM 1505 C CA . HIS A 1 190 ? -14.448 6.035 8.514 1.00 96.00 190 HIS A CA 1
ATOM 1506 C C . HIS A 1 190 ? -14.835 5.517 9.903 1.00 96.00 190 HIS A C 1
ATOM 1508 O O . HIS A 1 190 ? -14.381 6.049 10.918 1.00 96.00 190 HIS A O 1
ATOM 1514 N N . TRP A 1 191 ? -15.643 4.457 9.973 1.00 97.19 191 TRP A N 1
ATOM 1515 C CA . TRP A 1 191 ? -15.996 3.826 11.242 1.00 97.19 191 TRP A CA 1
ATOM 1516 C C . TRP A 1 191 ? -14.770 3.240 11.954 1.00 97.19 191 TRP A C 1
ATOM 1518 O O . TRP A 1 191 ? -14.572 3.498 13.141 1.00 97.19 191 TRP A O 1
ATOM 1528 N N . LEU A 1 192 ? -13.941 2.474 11.240 1.00 98.31 192 LEU A N 1
ATOM 1529 C CA . LEU A 1 192 ? -12.815 1.752 11.827 1.00 98.31 192 LEU A CA 1
ATOM 1530 C C . LEU A 1 192 ? -11.705 2.703 12.290 1.00 98.31 192 LEU A C 1
ATOM 1532 O O . LEU A 1 192 ? -11.178 2.536 13.387 1.00 98.31 192 LEU A O 1
ATOM 1536 N N . PHE A 1 193 ? -11.387 3.725 11.492 1.00 98.06 193 PHE A N 1
ATOM 1537 C CA . PHE A 1 193 ? -10.386 4.746 11.815 1.00 98.06 193 PHE A CA 1
ATOM 1538 C C . PHE A 1 193 ? -10.729 5.510 13.098 1.00 98.06 193 PHE A C 1
ATOM 1540 O O . PHE A 1 193 ? -9.829 5.907 13.844 1.00 98.06 193 PHE A O 1
ATOM 1547 N N . ASN A 1 194 ? -12.032 5.663 13.366 1.00 97.00 194 ASN A N 1
ATOM 1548 C CA . ASN A 1 194 ? -12.572 6.319 14.551 1.00 97.00 194 ASN A CA 1
ATOM 1549 C C . ASN A 1 194 ? -12.977 5.347 15.677 1.00 97.00 194 ASN A C 1
ATOM 1551 O O . ASN A 1 194 ? -13.520 5.770 16.700 1.00 97.00 194 ASN A O 1
ATOM 1555 N N . HIS A 1 195 ? -12.730 4.044 15.527 1.00 97.75 195 HIS A N 1
ATOM 1556 C CA . HIS A 1 195 ? -13.051 3.071 16.563 1.00 97.75 195 HIS A CA 1
ATOM 1557 C C . HIS A 1 195 ? -12.079 3.214 17.744 1.00 97.75 195 HIS A C 1
ATOM 1559 O O . HIS A 1 195 ? -10.864 3.172 17.563 1.00 97.75 195 HIS A O 1
ATOM 1565 N N . SER A 1 196 ? -12.594 3.309 18.974 1.00 98.00 196 SER A N 1
ATOM 1566 C CA . SER A 1 196 ? -11.791 3.620 20.171 1.00 98.00 196 SER A CA 1
ATOM 1567 C C . SER A 1 196 ? -10.576 2.707 20.358 1.00 98.00 196 SER A C 1
ATOM 1569 O O . SER A 1 196 ? -9.472 3.181 20.603 1.00 98.00 196 SER A O 1
ATOM 1571 N N . ARG A 1 197 ? -10.746 1.392 20.178 1.00 98.06 197 ARG A N 1
ATOM 1572 C CA . ARG A 1 197 ? -9.635 0.428 20.289 1.00 98.06 197 ARG A CA 1
ATOM 1573 C C . ARG A 1 197 ? -8.573 0.607 19.199 1.00 98.06 197 ARG A C 1
ATOM 1575 O O . ARG A 1 197 ? -7.403 0.411 19.482 1.00 98.06 197 ARG A O 1
ATOM 1582 N N . VAL A 1 198 ? -8.967 1.026 17.996 1.00 98.50 198 VAL A N 1
ATOM 1583 C CA . VAL A 1 198 ? -8.040 1.300 16.885 1.00 98.50 198 VAL A CA 1
ATOM 1584 C C . VAL A 1 198 ? -7.316 2.630 17.109 1.00 98.50 198 VAL A C 1
ATOM 1586 O O . VAL A 1 198 ? -6.127 2.742 16.829 1.00 98.50 198 VAL A O 1
ATOM 1589 N N . MET A 1 199 ? -7.991 3.630 17.689 1.00 98.44 199 MET A N 1
ATOM 1590 C CA . MET A 1 199 ? -7.339 4.872 18.117 1.00 98.44 199 MET A CA 1
ATOM 1591 C C . MET A 1 199 ? -6.249 4.616 19.166 1.00 98.44 199 MET A C 1
ATOM 1593 O O . MET A 1 199 ? -5.199 5.242 19.087 1.00 98.44 199 MET A O 1
ATOM 1597 N N . VAL A 1 200 ? -6.460 3.683 20.106 1.00 98.38 200 VAL A N 1
ATOM 1598 C CA . VAL A 1 200 ? -5.435 3.293 21.096 1.00 98.38 200 VAL A CA 1
ATOM 1599 C C . VAL A 1 200 ? -4.198 2.698 20.418 1.00 98.38 200 VAL A C 1
ATOM 1601 O O . VAL A 1 200 ? -3.082 3.091 20.748 1.00 98.38 200 VAL A O 1
ATOM 1604 N N . GLU A 1 201 ? -4.378 1.798 19.446 1.00 97.94 201 GLU A N 1
ATOM 1605 C CA . GLU A 1 201 ? -3.256 1.220 18.687 1.00 97.94 201 GLU A CA 1
ATOM 1606 C C . GLU A 1 201 ? -2.459 2.293 17.947 1.00 97.94 201 GLU A C 1
ATOM 1608 O O . GLU A 1 201 ? -1.234 2.359 18.055 1.00 97.94 201 GLU A O 1
ATOM 1613 N N . ARG A 1 202 ? -3.165 3.183 17.244 1.00 98.12 202 ARG A N 1
ATOM 1614 C CA . ARG A 1 202 ? -2.547 4.296 16.518 1.00 98.12 202 ARG A CA 1
ATOM 1615 C C . ARG A 1 202 ? -1.817 5.246 17.459 1.00 98.12 202 ARG A C 1
ATOM 1617 O O . ARG A 1 202 ? -0.699 5.642 17.153 1.00 98.12 202 ARG A O 1
ATOM 1624 N N . ALA A 1 203 ? -2.420 5.587 18.598 1.00 98.56 203 ALA A N 1
ATOM 1625 C CA . ALA A 1 203 ? -1.815 6.466 19.593 1.00 98.56 203 ALA A CA 1
ATOM 1626 C C . ALA A 1 203 ? -0.487 5.898 20.114 1.00 98.56 203 ALA A C 1
ATOM 1628 O O . ALA A 1 203 ? 0.491 6.633 20.176 1.00 98.56 203 ALA A O 1
ATOM 1629 N N . ALA A 1 204 ? -0.415 4.592 20.392 1.00 98.50 204 ALA A N 1
ATOM 1630 C CA . ALA A 1 204 ? 0.825 3.950 20.834 1.00 98.50 204 ALA A CA 1
ATOM 1631 C C . ALA A 1 204 ? 1.940 4.024 19.770 1.00 98.50 204 ALA A C 1
ATOM 1633 O O . ALA A 1 204 ? 3.103 4.270 20.090 1.00 98.50 204 ALA A O 1
ATOM 1634 N N . VAL A 1 205 ? 1.596 3.852 18.488 1.00 98.25 205 VAL A N 1
ATOM 1635 C CA . VAL A 1 205 ? 2.556 3.965 17.374 1.00 98.25 205 VAL A CA 1
ATOM 1636 C C . VAL A 1 205 ? 2.990 5.420 17.138 1.00 98.25 205 VAL A C 1
ATOM 1638 O O . VAL A 1 205 ? 4.164 5.668 16.834 1.00 98.25 205 VAL A O 1
ATOM 1641 N N . ILE A 1 206 ? 2.069 6.378 17.292 1.00 98.44 206 ILE A N 1
ATOM 1642 C CA . ILE A 1 206 ? 2.335 7.822 17.212 1.00 98.44 206 ILE A CA 1
ATOM 1643 C C . ILE A 1 206 ? 3.266 8.253 18.348 1.00 98.44 206 ILE A C 1
ATOM 1645 O O . ILE A 1 206 ? 4.255 8.921 18.068 1.00 98.44 206 ILE A O 1
ATOM 1649 N N . GLU A 1 207 ? 3.040 7.787 19.580 1.00 98.69 207 GLU A N 1
ATOM 1650 C CA . GLU A 1 207 ? 3.895 8.073 20.742 1.00 98.69 207 GLU A CA 1
ATOM 1651 C C . GLU A 1 207 ? 5.359 7.670 20.486 1.00 98.69 207 GLU A C 1
ATOM 1653 O O . GLU A 1 207 ? 6.294 8.405 20.815 1.00 98.69 207 GLU A O 1
ATOM 1658 N N . CYS A 1 208 ? 5.593 6.519 19.840 1.00 98.56 208 CYS A N 1
ATOM 1659 C CA . CYS A 1 208 ? 6.940 6.135 19.414 1.00 98.56 208 CYS A CA 1
ATOM 1660 C C . CYS A 1 208 ? 7.540 7.145 18.423 1.00 98.56 208 CYS A C 1
ATOM 1662 O O . CYS A 1 208 ? 8.718 7.480 18.532 1.00 98.56 208 CYS A O 1
ATOM 1664 N N . GLY A 1 209 ? 6.746 7.633 17.465 1.00 98.38 209 GLY A N 1
ATOM 1665 C CA . GLY A 1 209 ? 7.169 8.643 16.492 1.00 98.38 209 GLY A CA 1
ATOM 1666 C C . GLY A 1 209 ? 7.477 10.002 17.130 1.00 98.38 209 GLY A C 1
ATOM 1667 O O . GLY A 1 209 ? 8.474 10.625 16.771 1.00 98.38 209 GLY A O 1
ATOM 1668 N N . GLU A 1 210 ? 6.671 10.439 18.099 1.00 98.62 210 GLU A N 1
ATOM 1669 C CA . GLU A 1 210 ? 6.897 11.662 18.883 1.00 98.62 210 GLU A CA 1
ATOM 1670 C C . GLU A 1 210 ? 8.230 11.586 19.635 1.00 98.62 210 GLU A C 1
ATOM 1672 O O . GLU A 1 210 ? 9.049 12.500 19.550 1.00 98.62 210 GLU A O 1
ATOM 1677 N N . LYS A 1 211 ? 8.495 10.462 20.315 1.00 98.50 211 LYS A N 1
ATOM 1678 C CA . LYS A 1 211 ? 9.765 10.228 21.020 1.00 98.50 211 LYS A CA 1
ATOM 1679 C C . LYS A 1 211 ? 10.954 10.203 20.058 1.00 98.50 211 LYS A C 1
ATOM 1681 O O . LYS A 1 211 ? 11.963 10.861 20.305 1.00 98.50 211 LYS A O 1
ATOM 1686 N N . LEU A 1 212 ? 10.832 9.481 18.941 1.00 98.38 212 LEU A N 1
ATOM 1687 C CA . LEU A 1 212 ? 11.890 9.360 17.932 1.00 98.38 212 LEU A CA 1
ATOM 1688 C C . LEU A 1 212 ? 12.217 10.676 17.226 1.00 98.38 212 LEU A C 1
ATOM 1690 O O . LEU A 1 212 ? 13.315 10.797 16.686 1.00 98.38 212 LEU A O 1
ATOM 1694 N N . LEU A 1 213 ? 11.306 11.650 17.208 1.00 98.06 213 LEU A N 1
ATOM 1695 C CA . LEU A 1 213 ? 11.587 12.957 16.618 1.00 98.06 213 LEU A CA 1
ATOM 1696 C C . LEU A 1 213 ? 12.688 13.703 17.382 1.00 98.06 213 LEU A C 1
ATOM 1698 O O . LEU A 1 213 ? 13.511 14.380 16.769 1.00 98.06 213 LEU A O 1
ATOM 1702 N N . TRP A 1 214 ? 12.720 13.554 18.707 1.00 97.56 214 TRP A N 1
ATOM 1703 C CA . TRP A 1 214 ? 13.591 14.341 19.581 1.00 97.56 214 TRP A CA 1
ATOM 1704 C C . TRP A 1 214 ? 14.766 13.544 20.151 1.00 97.56 214 TRP A C 1
ATOM 1706 O O . TRP A 1 214 ? 15.800 14.133 20.461 1.00 97.56 214 TRP A O 1
ATOM 1716 N N . GLU A 1 215 ? 14.639 12.219 20.256 1.00 98.06 215 GLU A N 1
ATOM 1717 C CA . GLU A 1 215 ? 15.677 11.357 20.824 1.00 98.06 215 GLU A CA 1
ATOM 1718 C C . GLU A 1 215 ? 16.914 11.263 19.918 1.00 98.06 215 GLU A C 1
ATOM 1720 O O . GLU A 1 215 ? 16.811 10.925 18.735 1.00 98.06 215 GLU A O 1
ATOM 1725 N N . GLN A 1 216 ? 18.091 11.517 20.490 1.00 96.56 216 GLN A N 1
ATOM 1726 C CA . GLN A 1 216 ? 19.380 11.489 19.790 1.00 96.56 216 GLN A CA 1
ATOM 1727 C C . GLN A 1 216 ? 20.252 10.306 20.223 1.00 96.56 216 GLN A C 1
ATOM 1729 O O . GLN A 1 216 ? 21.120 9.886 19.457 1.00 96.56 216 GLN A O 1
ATOM 1734 N N . ASP A 1 217 ? 20.029 9.754 21.420 1.00 98.25 217 ASP A N 1
ATOM 1735 C CA . ASP A 1 217 ? 20.783 8.604 21.910 1.00 98.25 217 ASP A CA 1
ATOM 1736 C C . ASP A 1 217 ? 20.473 7.358 21.074 1.00 98.25 217 ASP A C 1
ATOM 1738 O O . ASP A 1 217 ? 19.322 6.935 20.951 1.00 98.25 217 ASP A O 1
ATOM 1742 N N . VAL A 1 218 ? 21.509 6.757 20.489 1.00 97.25 218 VAL A N 1
ATOM 1743 C CA . VAL A 1 218 ? 21.364 5.647 19.534 1.00 97.25 218 VAL A CA 1
ATOM 1744 C C . VAL A 1 218 ? 20.679 4.444 20.183 1.00 97.25 218 VAL A C 1
ATOM 1746 O O . VAL A 1 218 ? 19.763 3.865 19.592 1.00 97.25 218 VAL A O 1
ATOM 1749 N N . ASP A 1 219 ? 21.058 4.102 21.415 1.00 98.12 219 ASP A N 1
ATOM 1750 C CA . ASP A 1 219 ? 20.499 2.947 22.116 1.00 98.12 219 ASP A CA 1
ATOM 1751 C C . ASP A 1 219 ? 19.040 3.194 22.533 1.00 98.12 219 ASP A C 1
ATOM 1753 O O . ASP A 1 219 ? 18.196 2.297 22.426 1.00 98.12 219 ASP A O 1
ATOM 1757 N N . ALA A 1 220 ? 18.703 4.407 22.981 1.00 97.94 220 ALA A N 1
ATOM 1758 C CA . ALA A 1 220 ? 17.329 4.810 23.271 1.00 97.94 220 ALA A CA 1
ATOM 1759 C C . ALA A 1 220 ? 16.454 4.794 22.017 1.00 97.94 220 ALA A C 1
ATOM 1761 O O . ALA A 1 220 ? 15.368 4.206 22.051 1.00 97.94 220 ALA A O 1
ATOM 1762 N N . ARG A 1 221 ? 16.942 5.341 20.896 1.00 98.25 221 ARG A N 1
ATOM 1763 C CA . ARG A 1 221 ? 16.252 5.259 19.600 1.00 98.25 221 ARG A CA 1
ATOM 1764 C C . ARG A 1 221 ? 15.985 3.810 19.216 1.00 98.25 221 ARG A C 1
ATOM 1766 O O . ARG A 1 221 ? 14.852 3.486 18.869 1.00 98.25 221 ARG A O 1
ATOM 1773 N N . GLN A 1 222 ? 16.980 2.928 19.332 1.00 98.31 222 GLN A N 1
ATOM 1774 C CA . GLN A 1 222 ? 16.810 1.515 18.992 1.00 98.31 222 GLN A CA 1
ATOM 1775 C C . GLN A 1 222 ? 15.750 0.834 19.869 1.00 98.31 222 GLN A C 1
ATOM 1777 O O . GLN A 1 222 ? 14.935 0.066 19.357 1.00 98.31 222 GLN A O 1
ATOM 1782 N N . ARG A 1 223 ? 15.693 1.145 21.172 1.00 98.56 223 ARG A N 1
ATOM 1783 C CA . ARG A 1 223 ? 14.629 0.638 22.058 1.00 98.56 223 ARG A CA 1
ATOM 1784 C C . ARG A 1 223 ? 13.239 1.102 21.613 1.00 98.56 223 ARG A C 1
ATOM 1786 O O . ARG A 1 223 ? 12.321 0.284 21.582 1.00 98.56 223 ARG A O 1
ATOM 1793 N N . ILE A 1 224 ? 13.087 2.372 21.231 1.00 98.50 224 ILE A N 1
ATOM 1794 C CA . ILE A 1 224 ? 11.802 2.910 20.752 1.00 98.50 224 ILE A CA 1
ATOM 1795 C C . ILE A 1 224 ? 11.416 2.289 19.400 1.00 98.50 224 ILE A C 1
ATOM 1797 O O . ILE A 1 224 ? 10.254 1.942 19.198 1.00 98.50 224 ILE A O 1
ATOM 1801 N N . LEU A 1 225 ? 12.376 2.088 18.491 1.00 98.06 225 LEU A N 1
ATOM 1802 C CA . LEU A 1 225 ? 12.150 1.396 17.217 1.00 98.06 225 LEU A CA 1
ATOM 1803 C C . LEU A 1 225 ? 11.685 -0.050 17.433 1.00 98.06 225 LEU A C 1
ATOM 1805 O O . LEU A 1 225 ? 10.707 -0.472 16.819 1.00 98.06 225 LEU A O 1
ATOM 1809 N N . ASN A 1 226 ? 12.321 -0.782 18.351 1.00 98.31 226 ASN A N 1
ATOM 1810 C CA . ASN A 1 226 ? 11.921 -2.148 18.697 1.00 98.31 226 ASN A CA 1
ATOM 1811 C C . ASN A 1 226 ? 10.507 -2.189 19.300 1.00 98.31 226 ASN A C 1
ATOM 1813 O O . ASN A 1 226 ? 9.715 -3.072 18.965 1.00 98.31 226 ASN A O 1
ATOM 1817 N N . GLN A 1 227 ? 10.163 -1.219 20.157 1.00 98.25 227 GLN A N 1
ATOM 1818 C CA . GLN A 1 227 ? 8.806 -1.075 20.688 1.00 98.25 227 GLN A CA 1
ATOM 1819 C C . GLN A 1 227 ? 7.796 -0.813 19.564 1.00 98.25 227 GLN A C 1
ATOM 1821 O O . GLN A 1 227 ? 6.766 -1.482 19.506 1.00 98.25 227 GLN A O 1
ATOM 1826 N N . ARG A 1 228 ? 8.098 0.115 18.645 1.00 97.94 228 ARG A N 1
ATOM 1827 C CA . ARG A 1 228 ? 7.249 0.411 17.484 1.00 97.94 228 ARG A CA 1
ATOM 1828 C C . ARG A 1 228 ? 7.028 -0.832 16.620 1.00 97.94 228 ARG A C 1
ATOM 1830 O O . ARG A 1 228 ? 5.893 -1.096 16.245 1.00 97.94 228 ARG A O 1
ATOM 1837 N N . HIS A 1 229 ? 8.081 -1.599 16.338 1.00 96.69 229 HIS A N 1
ATOM 1838 C CA . HIS A 1 229 ? 7.978 -2.842 15.570 1.00 96.69 229 HIS A CA 1
ATOM 1839 C C . HIS A 1 229 ? 7.086 -3.868 16.280 1.00 96.69 229 HIS A C 1
ATOM 1841 O O . HIS A 1 229 ? 6.147 -4.372 15.679 1.00 96.69 229 HIS A O 1
ATOM 1847 N N . THR A 1 230 ? 7.278 -4.058 17.590 1.00 98.12 230 THR A N 1
ATOM 1848 C CA . THR A 1 230 ? 6.440 -4.956 18.406 1.00 98.12 230 THR A CA 1
ATOM 1849 C C . THR A 1 230 ? 4.959 -4.557 18.368 1.00 98.12 230 THR A C 1
ATOM 1851 O O . THR A 1 230 ? 4.087 -5.419 18.289 1.00 98.12 230 THR A O 1
ATOM 1854 N N . LEU A 1 231 ? 4.657 -3.253 18.418 1.00 98.00 231 LEU A N 1
ATOM 1855 C CA . LEU A 1 231 ? 3.284 -2.751 18.306 1.00 98.00 231 LEU A CA 1
ATOM 1856 C C . LEU A 1 231 ? 2.676 -3.072 16.935 1.00 98.00 231 LEU A C 1
ATOM 1858 O O . LEU A 1 231 ? 1.544 -3.545 16.880 1.00 98.00 231 LEU A O 1
ATOM 1862 N N . LEU A 1 232 ? 3.422 -2.851 15.850 1.00 96.12 232 LEU A N 1
ATOM 1863 C CA . LEU A 1 232 ? 2.963 -3.142 14.488 1.00 96.12 232 LEU A CA 1
ATOM 1864 C C . LEU A 1 232 ? 2.740 -4.646 14.270 1.00 96.12 232 LEU A C 1
ATOM 1866 O O . LEU A 1 232 ? 1.687 -5.030 13.765 1.00 96.12 232 LEU A O 1
ATOM 1870 N N . ASP A 1 233 ? 3.666 -5.487 14.730 1.00 95.69 233 ASP A N 1
ATOM 1871 C CA . ASP A 1 233 ? 3.577 -6.949 14.614 1.00 95.69 233 ASP A CA 1
ATOM 1872 C C . ASP A 1 233 ? 2.430 -7.540 15.446 1.00 95.69 233 ASP A C 1
ATOM 1874 O O . ASP A 1 233 ? 1.933 -8.628 15.158 1.00 95.69 233 ASP A O 1
ATOM 1878 N N . SER A 1 234 ? 1.980 -6.823 16.481 1.00 96.81 234 SER A N 1
ATOM 1879 C CA . SER A 1 234 ? 0.843 -7.241 17.306 1.00 96.81 234 SER A CA 1
ATOM 1880 C C . SER A 1 234 ? -0.523 -7.022 16.640 1.00 96.81 234 SER A C 1
ATOM 1882 O O . SER A 1 234 ? -1.537 -7.505 17.154 1.00 96.81 234 SER 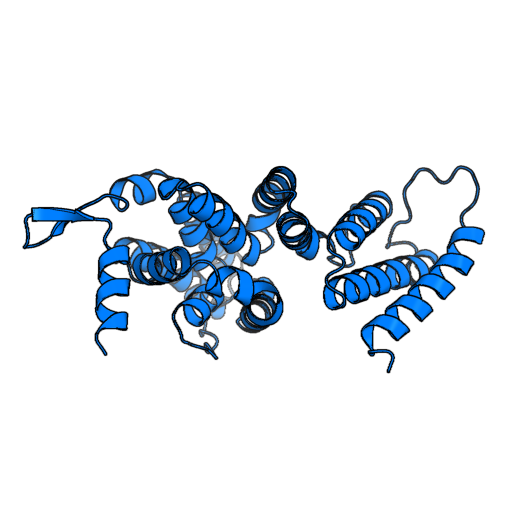A O 1
ATOM 1884 N N . ILE A 1 235 ? -0.574 -6.303 15.511 1.00 97.88 235 ILE A N 1
ATOM 1885 C CA . ILE A 1 235 ? -1.814 -6.056 14.769 1.00 97.88 235 ILE A CA 1
ATOM 1886 C C . ILE A 1 235 ? -2.211 -7.335 14.028 1.00 97.88 235 ILE A C 1
ATOM 1888 O O . ILE A 1 235 ? -1.733 -7.633 12.937 1.00 97.88 235 ILE A O 1
ATOM 1892 N N . ASP A 1 236 ? -3.132 -8.077 14.636 1.00 96.81 236 ASP A N 1
ATOM 1893 C CA . ASP A 1 236 ? -3.621 -9.363 14.150 1.00 96.81 236 ASP A CA 1
ATOM 1894 C C . ASP A 1 236 ? -5.153 -9.381 13.967 1.00 96.81 236 ASP A C 1
ATOM 1896 O O . ASP A 1 236 ? -5.872 -8.399 14.203 1.00 96.81 236 ASP A O 1
ATOM 1900 N N . ASN A 1 237 ? -5.676 -10.548 13.580 1.00 97.75 237 ASN A N 1
ATOM 1901 C CA . ASN A 1 237 ? -7.111 -10.776 13.414 1.00 97.75 237 ASN A CA 1
ATOM 1902 C C . ASN A 1 237 ? -7.891 -10.843 14.736 1.00 97.75 237 ASN A C 1
ATOM 1904 O O . ASN A 1 237 ? -9.121 -10.794 14.696 1.00 97.75 237 ASN A O 1
ATOM 1908 N N . ARG A 1 238 ? -7.235 -10.946 15.900 1.00 97.94 238 ARG A N 1
ATOM 1909 C CA . ARG A 1 238 ? -7.925 -11.099 17.188 1.00 97.94 238 ARG A CA 1
ATOM 1910 C C . ARG A 1 238 ? -8.729 -9.847 17.506 1.00 97.94 238 ARG A C 1
ATOM 1912 O O . ARG A 1 238 ? -9.948 -9.942 17.619 1.00 97.94 238 ARG A O 1
ATOM 1919 N N . LEU A 1 239 ? -8.095 -8.670 17.534 1.00 97.38 239 LEU A N 1
ATOM 1920 C CA . LEU A 1 239 ? -8.837 -7.425 17.773 1.00 97.38 239 LEU A CA 1
ATOM 1921 C C . LEU A 1 239 ? -9.883 -7.180 16.674 1.00 97.38 239 LEU A C 1
ATOM 1923 O O . LEU A 1 239 ? -11.011 -6.803 16.989 1.00 97.38 239 LEU A O 1
ATOM 1927 N N . SER A 1 240 ? -9.545 -7.439 15.407 1.00 98.12 240 SER A N 1
ATOM 1928 C CA . SER A 1 240 ? -10.489 -7.307 14.290 1.00 98.12 240 SER A CA 1
ATOM 1929 C C . SER A 1 240 ? -11.738 -8.169 14.502 1.00 98.12 240 SER A C 1
ATOM 1931 O O . SER A 1 240 ? -12.851 -7.675 14.369 1.00 98.12 240 SER A O 1
ATOM 1933 N N . SER A 1 241 ? -11.585 -9.431 14.907 1.00 97.56 241 SER A N 1
ATOM 1934 C CA . SER A 1 241 ? -12.719 -10.323 15.189 1.00 97.56 241 SER A CA 1
ATOM 1935 C C . SER A 1 241 ? -13.552 -9.898 16.404 1.00 97.56 241 SER A C 1
ATOM 1937 O O . SER A 1 241 ? -14.755 -10.134 16.431 1.00 97.56 241 SER A O 1
ATOM 1939 N N . GLU A 1 242 ? -12.945 -9.229 17.387 1.00 96.56 242 GLU A N 1
ATOM 1940 C CA . GLU A 1 242 ? -13.652 -8.717 18.565 1.00 96.56 242 GLU A CA 1
ATOM 1941 C C . GLU A 1 242 ? -14.491 -7.463 18.256 1.00 96.56 242 GLU A C 1
ATOM 1943 O O . GLU A 1 242 ? -15.575 -7.281 18.823 1.00 96.56 242 GLU A O 1
ATOM 1948 N N . ILE A 1 243 ? -13.996 -6.572 17.386 1.00 95.75 243 ILE A N 1
ATOM 1949 C CA . ILE A 1 243 ? -14.681 -5.309 17.052 1.00 95.75 243 ILE A CA 1
ATOM 1950 C C . ILE A 1 243 ? -15.700 -5.475 15.922 1.00 95.75 243 ILE A C 1
ATOM 1952 O O . ILE A 1 243 ? -16.731 -4.795 15.926 1.00 95.75 243 ILE A O 1
ATOM 1956 N N . ILE A 1 244 ? -15.435 -6.375 14.969 1.00 95.62 244 ILE A N 1
ATOM 1957 C CA . ILE A 1 244 ? -16.302 -6.623 13.820 1.00 95.62 244 ILE A CA 1
ATOM 1958 C C . ILE A 1 244 ? -17.478 -7.500 14.240 1.00 95.62 244 ILE A C 1
ATOM 1960 O O . ILE A 1 244 ? -17.326 -8.648 14.642 1.00 95.62 244 ILE A O 1
ATOM 1964 N N . GLY A 1 245 ? -18.685 -6.967 14.085 1.00 91.81 245 GLY A N 1
ATOM 1965 C CA . GLY A 1 245 ? -19.904 -7.721 14.321 1.00 91.81 245 GLY A CA 1
ATOM 1966 C C . GLY A 1 245 ? -21.142 -6.877 14.085 1.00 91.81 245 GLY A C 1
ATOM 1967 O O . GLY A 1 245 ? -21.120 -5.654 14.250 1.00 91.81 245 GLY A O 1
ATOM 1968 N N . LYS A 1 246 ? -22.234 -7.543 13.708 1.00 91.06 246 LYS A N 1
ATOM 1969 C CA . LYS A 1 246 ? -23.544 -6.901 13.627 1.00 91.06 246 LYS A CA 1
ATOM 1970 C C . LYS A 1 246 ? -24.022 -6.523 15.024 1.00 91.06 246 LYS A C 1
ATOM 1972 O O . LYS A 1 246 ? -23.749 -7.218 16.006 1.00 91.06 246 LYS A O 1
ATOM 1977 N N . ARG A 1 247 ? -24.732 -5.405 15.117 1.00 88.56 247 ARG A N 1
ATOM 1978 C CA . ARG A 1 247 ? -25.327 -4.912 16.360 1.00 88.56 247 ARG A CA 1
ATOM 1979 C C . ARG A 1 247 ? -26.818 -4.706 16.132 1.00 88.56 247 ARG A C 1
ATOM 1981 O O . ARG A 1 247 ? -27.226 -4.249 15.068 1.00 88.56 247 ARG A O 1
ATOM 1988 N N . LYS A 1 248 ? -27.623 -5.030 17.145 1.00 88.00 248 LYS A N 1
ATOM 1989 C CA . LYS A 1 248 ? -29.057 -4.736 17.121 1.00 88.00 248 LYS A CA 1
ATOM 1990 C C . LYS A 1 248 ? -29.266 -3.234 17.241 1.00 88.00 248 LYS A C 1
ATOM 1992 O O . LYS A 1 248 ? -28.809 -2.626 18.211 1.00 88.00 248 LYS A O 1
ATOM 1997 N N . ASN A 1 249 ? -29.952 -2.642 16.272 1.00 79.50 249 ASN A N 1
ATOM 1998 C CA . ASN A 1 249 ? -30.389 -1.258 16.366 1.00 79.50 249 ASN A CA 1
ATOM 1999 C C . ASN A 1 249 ? -31.656 -1.145 17.240 1.00 79.50 249 ASN A C 1
ATOM 2001 O O . ASN A 1 249 ? -32.228 -2.138 17.695 1.00 79.50 249 ASN A O 1
ATOM 2005 N N . ARG A 1 250 ? -32.126 0.087 17.471 1.00 76.50 250 ARG A N 1
ATOM 2006 C CA . ARG A 1 250 ? -33.324 0.359 18.290 1.00 76.50 250 ARG A CA 1
ATOM 2007 C C . ARG A 1 250 ? -34.610 -0.264 17.721 1.00 76.50 250 ARG A C 1
ATOM 2009 O O . ARG A 1 250 ? -35.561 -0.461 18.469 1.00 76.50 250 ARG A O 1
ATOM 2016 N N . GLN A 1 251 ? -34.642 -0.551 16.423 1.00 78.06 251 GLN A N 1
ATOM 2017 C CA . GLN A 1 251 ? -35.776 -1.157 15.718 1.00 78.06 251 GLN A CA 1
ATOM 2018 C C . GLN A 1 251 ? -35.706 -2.696 15.723 1.00 78.06 251 GLN A C 1
ATOM 2020 O O . GLN A 1 251 ? -36.625 -3.352 15.242 1.00 78.06 251 GLN A O 1
ATOM 2025 N N . GLY A 1 252 ? -34.645 -3.277 16.295 1.00 81.19 252 GLY A N 1
ATOM 2026 C CA . GLY A 1 252 ? -34.444 -4.719 16.396 1.00 81.19 252 GLY A CA 1
ATOM 2027 C C . GLY A 1 252 ? -33.787 -5.366 15.174 1.00 81.19 252 GLY A C 1
ATOM 2028 O O . GLY A 1 252 ? -33.570 -6.576 15.220 1.00 81.19 252 GLY A O 1
ATOM 2029 N N . SER A 1 253 ? -33.436 -4.609 14.122 1.00 84.19 253 SER A N 1
ATOM 2030 C CA . SER A 1 253 ? -32.651 -5.142 12.999 1.00 84.19 253 SER A CA 1
ATOM 2031 C C . SER A 1 253 ? -31.174 -5.265 13.372 1.00 84.19 253 SER A C 1
ATOM 2033 O O . SER A 1 253 ? -30.661 -4.516 14.209 1.00 84.19 253 SER A O 1
ATOM 2035 N N . GLU A 1 254 ? -30.500 -6.252 12.785 1.00 90.12 254 GLU A N 1
ATOM 2036 C CA . GLU A 1 254 ? -29.074 -6.503 12.986 1.00 90.12 254 GLU A CA 1
ATOM 2037 C C . GLU A 1 254 ? -28.273 -6.045 11.776 1.00 90.12 254 GLU A C 1
ATOM 2039 O O . GLU A 1 254 ? -28.260 -6.708 10.738 1.00 90.12 254 GLU A O 1
ATOM 2044 N N . ASP A 1 255 ? -27.531 -4.958 11.961 1.00 88.94 255 ASP A N 1
ATOM 2045 C CA . ASP A 1 255 ? -26.737 -4.338 10.907 1.00 88.94 255 ASP A CA 1
ATOM 2046 C C . ASP A 1 255 ? -25.310 -4.069 11.382 1.00 88.94 255 ASP A C 1
ATOM 2048 O O . ASP A 1 255 ? -25.004 -4.078 12.582 1.00 88.94 255 ASP A O 1
ATOM 2052 N N . TYR A 1 256 ? -24.402 -3.864 10.430 1.00 91.00 256 TYR A N 1
ATOM 2053 C CA . TYR A 1 256 ? -23.046 -3.442 10.756 1.00 91.00 256 TYR A CA 1
ATOM 2054 C C . TYR A 1 256 ? -23.024 -1.963 11.173 1.00 91.00 256 TYR A C 1
ATOM 2056 O O . TYR A 1 256 ? -23.749 -1.154 10.589 1.00 91.00 256 TYR A O 1
ATOM 2064 N N . PRO A 1 257 ? -22.159 -1.563 12.127 1.00 90.44 257 PRO A N 1
ATOM 2065 C CA . PRO A 1 257 ? -22.101 -0.181 12.611 1.00 90.44 257 PRO A CA 1
ATOM 2066 C C . PRO A 1 257 ? -21.907 0.888 11.523 1.00 90.44 257 PRO A C 1
ATOM 2068 O O . PRO A 1 257 ? -22.430 1.992 11.656 1.00 90.44 257 PRO A O 1
ATOM 2071 N N . TRP A 1 258 ? -21.176 0.572 10.450 1.00 89.94 258 TRP A N 1
ATOM 2072 C CA . TRP A 1 258 ? -20.895 1.503 9.351 1.00 89.94 258 TRP A CA 1
ATOM 2073 C C . TRP A 1 258 ? -22.041 1.643 8.340 1.00 89.94 258 TRP A C 1
ATOM 2075 O O . TRP A 1 258 ? -22.099 2.648 7.638 1.00 89.94 258 TRP A O 1
ATOM 2085 N N . VAL A 1 259 ? -22.992 0.703 8.297 1.00 84.75 259 VAL A N 1
ATOM 2086 C CA . VAL A 1 259 ? -24.186 0.814 7.433 1.00 84.75 259 VAL A CA 1
ATOM 2087 C C . VAL A 1 259 ? -25.089 1.950 7.922 1.00 84.75 259 VAL A C 1
ATOM 2089 O O . VAL A 1 259 ? -25.537 2.778 7.134 1.00 84.75 259 VAL A O 1
ATOM 2092 N N . LEU A 1 260 ? -25.238 2.090 9.245 1.00 68.94 260 LEU A N 1
ATOM 2093 C CA . LEU A 1 260 ? -26.009 3.175 9.870 1.00 68.94 260 LEU A CA 1
ATOM 2094 C C . LEU A 1 260 ? -25.451 4.577 9.568 1.00 68.94 260 LEU A C 1
ATOM 2096 O O . LEU A 1 260 ? -26.176 5.568 9.673 1.00 68.94 260 LEU A O 1
ATOM 2100 N N . MET A 1 261 ? -24.160 4.686 9.234 1.00 66.06 261 MET A N 1
ATOM 2101 C CA . MET A 1 261 ? -23.553 5.966 8.860 1.00 66.06 261 MET A CA 1
ATOM 2102 C C . MET A 1 261 ? -23.983 6.406 7.457 1.00 66.06 261 MET A C 1
ATOM 2104 O O . MET A 1 261 ? -24.156 7.600 7.234 1.00 66.06 261 MET A O 1
ATOM 2108 N N . GLN A 1 262 ? -24.215 5.466 6.536 1.00 62.88 262 GLN A N 1
ATOM 2109 C CA . GLN A 1 262 ? -24.640 5.777 5.169 1.00 62.88 262 GLN A CA 1
ATOM 2110 C C . GLN A 1 262 ? -26.078 6.303 5.123 1.00 62.88 262 GLN A C 1
ATOM 2112 O O . GLN A 1 262 ? -26.339 7.311 4.469 1.00 62.88 262 GLN A O 1
ATOM 2117 N N . GLU A 1 263 ? -26.986 5.684 5.883 1.00 58.41 263 GLU A N 1
ATOM 2118 C CA . GLU A 1 263 ? -28.405 6.070 5.939 1.00 58.41 263 GLU A CA 1
ATOM 2119 C C . GLU A 1 263 ? -28.613 7.502 6.453 1.00 58.41 263 GLU A C 1
ATOM 2121 O O . GLU A 1 263 ? -29.544 8.191 6.042 1.00 58.41 263 GLU A O 1
ATOM 2126 N N . ARG A 1 264 ? -27.729 7.985 7.337 1.00 53.94 264 ARG A N 1
ATOM 2127 C CA . ARG A 1 264 ? -27.801 9.354 7.873 1.00 53.94 264 ARG A CA 1
ATOM 2128 C C . ARG A 1 264 ? -27.294 10.416 6.902 1.00 53.94 264 ARG A C 1
ATOM 2130 O O . ARG A 1 264 ? -27.744 11.551 6.992 1.00 53.94 264 ARG A O 1
ATOM 2137 N N . VAL A 1 265 ? -26.387 10.062 5.991 1.00 50.97 265 VAL A N 1
ATOM 2138 C CA . VAL A 1 265 ? -25.862 10.988 4.972 1.00 50.97 265 VAL A CA 1
ATOM 2139 C C . VAL A 1 265 ? -26.872 11.198 3.841 1.00 50.97 265 VAL A C 1
ATOM 2141 O O . VAL A 1 265 ? -26.879 12.256 3.231 1.00 50.97 265 VAL A O 1
ATOM 2144 N N . THR A 1 266 ? -27.769 10.239 3.582 1.00 41.94 266 THR A N 1
ATOM 2145 C CA . THR A 1 266 ? -28.797 10.361 2.527 1.00 41.94 266 THR A CA 1
ATOM 2146 C C . THR A 1 266 ? -30.034 11.172 2.948 1.00 41.94 266 THR A C 1
ATOM 2148 O O . THR A 1 266 ? -30.906 11.423 2.121 1.00 41.94 266 THR A O 1
ATOM 2151 N N . LEU A 1 267 ? -30.136 11.554 4.226 1.00 36.94 267 LEU A N 1
ATOM 2152 C CA . LEU A 1 267 ? -31.271 12.288 4.808 1.00 36.94 267 LEU A CA 1
ATOM 2153 C C . LEU A 1 267 ? -30.988 13.787 5.044 1.00 36.94 267 LEU A C 1
ATOM 2155 O O . LEU A 1 267 ? -31.845 14.477 5.599 1.00 36.94 267 LEU A O 1
ATOM 2159 N N . CYS A 1 268 ? -29.822 14.282 4.620 1.00 35.28 268 CYS A N 1
ATOM 2160 C CA . CYS A 1 268 ? -29.438 15.698 4.610 1.00 35.28 268 CYS A CA 1
ATOM 2161 C C . CYS A 1 268 ? -29.187 16.159 3.171 1.00 35.28 268 CYS A C 1
ATOM 2163 O O . CYS A 1 268 ? -29.452 17.350 2.898 1.00 35.28 268 CYS A O 1
#